Protein AF-A0A8J4F860-F1 (afdb_monomer_lite)

Foldseek 3Di:
DAFDALVDDQPEDDDPPDDSGFHPVCQVCQVVLVVVLVVCVVVVPADEDEYPVNQQVADWDQFLVCCCCQQQVDDPPPDVVSSVVRCVVGVDPVCGRVDGPSVLVVVLCVVCVVPPCPFWDKDKWWWWAAPVGRSRTYTYDPVPPDDDPSSVVSNPRTDTSGIHIYTPGGHNVSSSVVNNVVNVVVVVVVVVPD

Structure (mmCIF, N/CA/C/O backbone):
data_A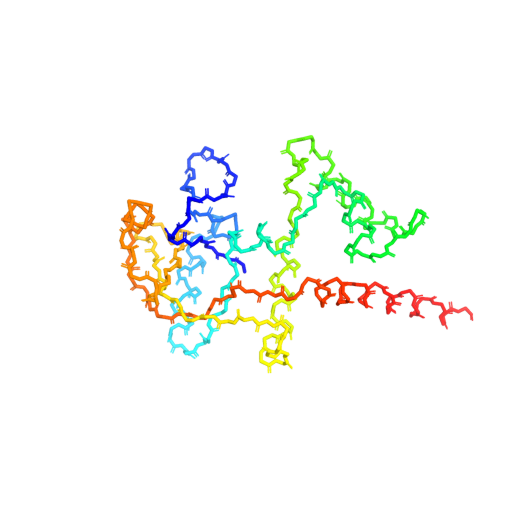F-A0A8J4F860-F1
#
_entry.id   AF-A0A8J4F860-F1
#
loop_
_atom_site.group_PDB
_atom_site.id
_atom_site.type_symbol
_atom_site.label_atom_id
_atom_site.label_alt_id
_atom_site.label_comp_id
_atom_site.label_asym_id
_atom_site.label_entity_id
_atom_site.label_seq_id
_atom_site.pdbx_PDB_ins_code
_atom_site.Cartn_x
_atom_site.Cartn_y
_atom_site.Cartn_z
_atom_site.occupancy
_atom_site.B_iso_or_equiv
_atom_site.auth_seq_id
_atom_site.auth_comp_id
_atom_site.auth_asym_id
_atom_site.auth_atom_id
_atom_site.pdbx_PDB_model_num
ATOM 1 N N . MET A 1 1 ? -3.471 -2.429 -0.949 1.00 86.81 1 MET A N 1
ATOM 2 C CA . MET A 1 1 ? -2.688 -1.258 -0.503 1.00 86.81 1 MET A CA 1
ATOM 3 C C . MET A 1 1 ? -3.644 -0.250 0.101 1.00 86.81 1 MET A C 1
ATOM 5 O O . MET A 1 1 ? -4.557 0.177 -0.600 1.00 86.81 1 MET A O 1
ATOM 9 N N . ALA A 1 2 ? -3.495 0.041 1.391 1.00 88.50 2 ALA A N 1
ATOM 10 C CA . ALA A 1 2 ? -4.309 1.027 2.094 1.00 88.50 2 ALA A CA 1
ATOM 11 C C . ALA A 1 2 ? -3.703 1.353 3.466 1.00 88.50 2 ALA A C 1
ATOM 13 O O . ALA A 1 2 ? -2.998 0.535 4.057 1.00 88.50 2 ALA A O 1
ATOM 14 N N . GLY A 1 3 ? -4.060 2.526 3.979 1.00 91.62 3 GLY A N 1
ATOM 15 C CA . GLY A 1 3 ? -3.775 2.957 5.340 1.00 91.62 3 GLY A CA 1
ATOM 16 C C . GLY A 1 3 ? -2.352 3.447 5.601 1.00 91.62 3 GLY A C 1
ATOM 17 O O . GLY A 1 3 ? -1.475 3.443 4.727 1.00 91.62 3 GLY A O 1
ATOM 18 N N . VAL A 1 4 ? -2.153 3.891 6.838 1.00 93.94 4 VAL A N 1
ATOM 19 C CA . VAL A 1 4 ? -0.897 4.427 7.377 1.00 93.94 4 VAL A CA 1
ATOM 20 C C . VAL A 1 4 ? -0.529 3.720 8.679 1.00 93.94 4 VAL A C 1
ATOM 22 O O . VAL A 1 4 ? -1.393 3.145 9.337 1.00 93.94 4 VAL A O 1
ATOM 25 N N . GLN A 1 5 ? 0.745 3.761 9.057 1.00 93.81 5 GLN A N 1
ATOM 26 C CA . GLN A 1 5 ? 1.191 3.282 10.368 1.00 93.81 5 GLN A CA 1
ATOM 27 C C . GLN A 1 5 ? 0.930 4.342 11.440 1.00 93.81 5 GLN A C 1
ATOM 29 O O . GLN A 1 5 ? 1.211 5.520 11.220 1.00 93.81 5 GLN A O 1
ATOM 34 N N . ALA A 1 6 ? 0.415 3.932 12.598 1.00 94.00 6 ALA A N 1
ATOM 35 C CA . ALA A 1 6 ? 0.113 4.834 13.705 1.00 94.00 6 ALA A CA 1
ATOM 36 C C . ALA A 1 6 ? 1.380 5.506 14.254 1.00 94.00 6 ALA A C 1
ATOM 38 O O . ALA A 1 6 ? 1.333 6.647 14.701 1.00 94.00 6 ALA A O 1
ATOM 39 N N . GLU A 1 7 ? 2.516 4.820 14.183 1.00 91.56 7 GLU A N 1
ATOM 40 C CA . GLU A 1 7 ? 3.798 5.222 14.762 1.00 91.56 7 GLU A CA 1
ATOM 41 C C . GLU A 1 7 ? 4.544 6.259 13.909 1.00 91.56 7 GLU A C 1
ATOM 43 O O . GLU A 1 7 ? 5.546 6.823 14.348 1.00 91.56 7 GLU A O 1
ATOM 48 N N . VAL A 1 8 ? 4.072 6.527 12.688 1.00 88.88 8 VAL A N 1
ATOM 49 C CA . VAL A 1 8 ? 4.739 7.414 11.730 1.00 88.88 8 VAL A CA 1
ATOM 50 C C . VAL A 1 8 ? 3.791 8.536 11.324 1.00 88.88 8 VAL A C 1
ATOM 52 O O . VAL A 1 8 ? 2.594 8.329 11.126 1.00 88.88 8 VAL A O 1
ATOM 55 N N . ALA A 1 9 ? 4.324 9.747 11.153 1.00 87.50 9 ALA A N 1
ATOM 56 C CA . ALA A 1 9 ? 3.553 10.829 10.552 1.00 87.50 9 ALA A CA 1
ATOM 57 C C . ALA A 1 9 ? 3.018 10.384 9.171 1.00 87.50 9 ALA A C 1
ATOM 59 O O . ALA A 1 9 ? 3.766 9.763 8.405 1.00 87.50 9 ALA A O 1
ATOM 60 N N . PRO A 1 10 ? 1.755 10.678 8.819 1.00 85.12 10 PRO A N 1
ATOM 61 C CA . PRO A 1 10 ? 1.217 10.264 7.532 1.00 85.12 10 PRO A CA 1
ATOM 62 C C . PRO A 1 10 ? 2.035 10.841 6.367 1.00 85.12 10 PRO A C 1
ATOM 64 O O . PRO A 1 10 ? 2.238 12.049 6.272 1.00 85.12 10 PRO A O 1
ATOM 67 N N . GLN A 1 11 ? 2.503 9.972 5.470 1.00 81.31 11 GLN A N 1
ATOM 68 C CA . GLN A 1 11 ? 3.339 10.333 4.311 1.00 81.31 11 GLN A CA 1
ATOM 69 C C . GLN A 1 11 ? 2.531 10.380 3.009 1.00 81.31 11 GLN A C 1
ATOM 71 O O . GLN A 1 11 ? 3.008 10.034 1.929 1.00 81.31 11 GLN A O 1
ATOM 76 N N . THR A 1 12 ? 1.258 10.736 3.110 1.00 79.75 12 THR A N 1
ATOM 77 C CA . THR A 1 12 ? 0.364 10.802 1.960 1.00 79.75 12 THR A CA 1
ATOM 78 C C . THR A 1 12 ? 0.452 12.198 1.311 1.00 79.75 12 THR A C 1
ATOM 80 O O . THR A 1 12 ? 0.800 13.178 1.967 1.00 79.75 12 THR A O 1
ATOM 83 N N . LEU A 1 13 ? 0.172 12.322 0.006 1.00 75.38 13 LEU A N 1
ATOM 84 C CA . LEU A 1 13 ? 0.268 13.614 -0.702 1.00 75.38 13 LEU A CA 1
ATOM 85 C C . LEU A 1 13 ? -0.739 14.635 -0.147 1.00 75.38 13 LEU A C 1
ATOM 87 O O . LEU A 1 13 ? -1.923 14.316 -0.156 1.00 75.38 13 LEU A O 1
ATOM 91 N N . PRO A 1 14 ? -0.355 15.845 0.278 1.00 78.50 14 PRO A N 1
ATOM 92 C CA . PRO A 1 14 ? -1.315 16.807 0.814 1.00 78.50 14 PRO A CA 1
ATOM 93 C C . PRO A 1 14 ? -2.332 17.203 -0.266 1.00 78.50 14 PRO A C 1
ATOM 95 O O . PRO A 1 14 ? -1.956 17.760 -1.295 1.00 78.50 14 PRO A O 1
ATOM 98 N N . LEU A 1 15 ? -3.614 16.903 -0.037 1.00 79.81 15 LEU A N 1
ATOM 99 C CA . LEU A 1 15 ? -4.721 17.304 -0.909 1.00 79.81 15 LEU A CA 1
ATOM 100 C C . LEU A 1 15 ? -5.724 18.147 -0.104 1.00 79.81 15 LEU A C 1
ATOM 102 O O . LEU A 1 15 ? -6.037 17.773 1.030 1.00 79.81 15 LEU A O 1
ATOM 106 N N . PRO A 1 16 ? -6.240 19.263 -0.652 1.00 81.75 16 PRO A N 1
ATOM 107 C CA . PRO A 1 16 ? -7.252 20.068 0.027 1.00 81.75 16 PRO A CA 1
ATOM 108 C C . PRO A 1 16 ? -8.484 19.240 0.413 1.00 81.75 16 PRO A C 1
ATOM 110 O O . PRO A 1 16 ? -8.997 18.473 -0.398 1.00 81.75 16 PRO A O 1
ATOM 113 N N . GLY A 1 17 ? -8.957 19.397 1.653 1.00 82.00 17 GLY A N 1
ATOM 114 C CA . GLY A 1 17 ? -10.160 18.721 2.155 1.00 82.00 17 GLY A CA 1
ATOM 115 C C . GLY A 1 17 ? -9.999 17.230 2.474 1.00 82.00 17 GLY A C 1
ATOM 116 O O . GLY A 1 17 ? -10.973 16.593 2.859 1.00 82.00 17 GLY A O 1
ATOM 117 N N . ARG A 1 18 ? -8.791 16.670 2.344 1.00 86.94 18 ARG A N 1
ATOM 118 C CA . ARG A 1 18 ? -8.508 15.263 2.641 1.00 86.94 18 ARG A CA 1
ATOM 119 C C . ARG A 1 18 ? -7.840 15.100 4.005 1.00 86.94 18 ARG A C 1
ATOM 121 O O . ARG A 1 18 ? -6.881 15.804 4.319 1.00 86.94 18 ARG A O 1
ATOM 128 N N . ASP A 1 19 ? -8.277 14.091 4.759 1.00 91.00 19 ASP A N 1
ATOM 129 C CA . ASP A 1 19 ? -7.544 13.625 5.934 1.00 91.00 19 ASP A CA 1
ATOM 130 C C . ASP A 1 19 ? -6.166 13.068 5.510 1.00 91.00 19 ASP A C 1
ATOM 132 O O . ASP A 1 19 ? -6.079 12.231 4.601 1.00 91.00 19 ASP A O 1
ATOM 136 N N . PRO A 1 20 ? -5.060 13.503 6.138 1.00 90.38 20 PRO A N 1
ATOM 137 C CA . PRO A 1 20 ? -3.718 13.054 5.775 1.00 90.38 20 PRO A CA 1
ATOM 138 C C . PRO A 1 20 ? -3.489 11.551 6.007 1.00 90.38 20 PRO A C 1
ATOM 140 O O . PRO A 1 20 ? -2.534 10.991 5.474 1.00 90.38 20 PRO A O 1
ATOM 143 N N . ARG A 1 21 ? -4.341 10.862 6.766 1.00 92.94 21 ARG A N 1
ATOM 144 C CA . ARG A 1 21 ? -4.271 9.408 6.975 1.00 92.94 21 ARG A CA 1
ATOM 145 C C . ARG A 1 21 ? -4.965 8.623 5.859 1.00 92.94 21 ARG A C 1
ATOM 147 O O . ARG A 1 21 ? -4.686 7.437 5.687 1.00 92.94 21 ARG A O 1
ATOM 154 N N . SER A 1 22 ? -5.827 9.265 5.073 1.00 90.75 22 SER A N 1
ATOM 155 C CA . SER A 1 22 ? -6.533 8.615 3.970 1.00 90.75 22 SER A CA 1
ATOM 156 C C . SER A 1 22 ? -5.629 8.474 2.747 1.00 90.75 22 SER A C 1
ATOM 158 O O . SER A 1 22 ? -5.022 9.434 2.266 1.00 90.75 22 SER A O 1
ATOM 160 N N . THR A 1 23 ? -5.549 7.254 2.218 1.00 86.38 23 THR A N 1
ATOM 161 C CA . THR A 1 23 ? -4.859 6.970 0.948 1.00 86.38 23 THR A CA 1
ATOM 162 C C . THR A 1 23 ? -5.777 7.253 -0.240 1.00 86.38 23 THR A C 1
ATOM 164 O O . THR A 1 23 ? -7.000 7.174 -0.106 1.00 86.38 23 THR A O 1
ATOM 167 N N . SER A 1 24 ? -5.208 7.525 -1.419 1.00 84.38 24 SER A N 1
ATOM 168 C CA . SER A 1 24 ? -5.994 7.770 -2.639 1.00 84.38 24 SER A CA 1
ATOM 169 C C . SER A 1 24 ? -6.946 6.616 -2.980 1.00 84.38 24 SER A C 1
ATOM 171 O O . SER A 1 24 ? -8.057 6.863 -3.426 1.00 84.38 24 SER A O 1
ATOM 173 N N . ASN A 1 25 ? -6.567 5.366 -2.694 1.00 81.44 25 ASN A N 1
ATOM 174 C CA . ASN A 1 25 ? -7.424 4.200 -2.941 1.00 81.44 25 ASN A CA 1
ATOM 175 C C . ASN A 1 25 ? -8.680 4.180 -2.059 1.00 81.44 25 ASN A C 1
ATOM 177 O O . ASN A 1 25 ? -9.713 3.655 -2.463 1.00 81.44 25 ASN A O 1
ATOM 181 N N . ALA A 1 26 ? -8.589 4.731 -0.848 1.00 84.25 26 ALA A N 1
ATOM 182 C CA . ALA A 1 26 ? -9.666 4.684 0.131 1.00 84.25 26 ALA A CA 1
ATOM 183 C C . ALA A 1 26 ? -10.578 5.919 0.051 1.00 84.25 26 ALA A C 1
ATOM 185 O O . ALA A 1 26 ? -11.787 5.802 0.241 1.00 84.25 26 ALA A O 1
ATOM 186 N N . ILE A 1 27 ? -10.016 7.097 -0.247 1.00 85.88 27 ILE A N 1
ATOM 187 C CA . ILE A 1 27 ? -10.756 8.366 -0.174 1.00 85.88 27 ILE A CA 1
ATOM 188 C C . ILE A 1 27 ? -11.835 8.521 -1.244 1.00 85.88 27 ILE A C 1
ATOM 190 O O . ILE A 1 27 ? -12.858 9.146 -0.987 1.00 85.88 27 ILE A O 1
ATOM 194 N N . TYR A 1 28 ? -11.644 7.951 -2.434 1.00 83.88 28 TYR A N 1
ATOM 195 C CA . TYR A 1 28 ? -12.640 8.082 -3.500 1.00 83.88 28 TYR A CA 1
ATOM 196 C C . TYR A 1 28 ? -13.873 7.198 -3.275 1.00 83.88 28 TYR A C 1
ATOM 198 O O . TYR A 1 28 ? -14.927 7.464 -3.849 1.00 83.88 28 TYR A O 1
ATOM 206 N N . HIS A 1 29 ? -13.768 6.173 -2.420 1.00 88.25 29 HIS A N 1
ATOM 207 C CA . HIS A 1 29 ? -14.835 5.197 -2.186 1.00 88.25 29 HIS A CA 1
ATOM 208 C C . HIS A 1 29 ? -14.954 4.779 -0.704 1.00 88.25 29 HIS A C 1
ATOM 210 O O . HIS A 1 29 ? -14.873 3.583 -0.402 1.00 88.25 29 HIS A O 1
ATOM 216 N N . PRO A 1 30 ? -15.192 5.714 0.238 1.00 90.69 30 PRO A N 1
ATOM 217 C CA . PRO A 1 30 ? -15.270 5.406 1.670 1.00 90.69 30 PRO A CA 1
ATOM 218 C C . PRO A 1 30 ? -16.367 4.379 1.998 1.00 90.69 30 PRO A C 1
ATOM 220 O O . PRO A 1 30 ? -16.154 3.466 2.797 1.00 90.69 30 PRO A O 1
ATOM 223 N N . ASP A 1 31 ? -17.519 4.445 1.326 1.00 92.31 31 ASP A N 1
ATOM 224 C CA . ASP A 1 31 ? -18.578 3.441 1.495 1.00 92.31 31 ASP A CA 1
ATOM 225 C C . ASP A 1 31 ? -18.155 2.055 0.994 1.00 92.31 31 ASP A C 1
ATOM 227 O O . ASP A 1 31 ? -18.493 1.040 1.608 1.00 92.31 31 ASP A O 1
ATOM 231 N N . GLY A 1 32 ? -17.352 2.006 -0.072 1.00 93.25 32 GLY A N 1
ATOM 232 C CA . GLY A 1 32 ? -16.748 0.773 -0.571 1.00 93.25 32 GLY A CA 1
ATOM 233 C C . GLY A 1 32 ? -15.820 0.138 0.464 1.00 93.25 32 GLY A C 1
ATOM 234 O O . GLY A 1 32 ? -15.913 -1.064 0.709 1.00 93.25 32 GLY A O 1
ATOM 235 N N . VAL A 1 33 ? -14.997 0.946 1.144 1.00 94.62 33 VAL A N 1
ATOM 236 C CA . VAL A 1 33 ? -14.133 0.479 2.242 1.00 94.62 33 VAL A CA 1
ATOM 237 C C . VAL A 1 33 ? -14.968 -0.096 3.384 1.00 94.62 33 VAL A C 1
ATOM 239 O O . VAL A 1 33 ? -14.703 -1.207 3.846 1.00 94.62 33 VAL A O 1
ATOM 242 N N . ARG A 1 34 ? -16.025 0.610 3.806 1.00 94.38 34 ARG A N 1
ATOM 243 C CA . ARG A 1 34 ? -16.926 0.138 4.869 1.00 94.38 34 ARG A CA 1
ATOM 244 C C . ARG A 1 34 ? -17.565 -1.205 4.512 1.00 94.38 34 ARG A C 1
ATOM 246 O O . ARG A 1 34 ? -17.599 -2.117 5.342 1.00 94.38 34 ARG A O 1
ATOM 253 N N . VAL A 1 35 ? -18.067 -1.344 3.283 1.00 95.69 35 VAL A N 1
ATOM 254 C CA . VAL A 1 35 ? -18.657 -2.599 2.797 1.00 95.69 35 VAL A CA 1
ATOM 255 C C . VAL A 1 35 ? -17.613 -3.714 2.770 1.00 95.69 35 VAL A C 1
ATOM 257 O O . VAL A 1 35 ? -17.902 -4.800 3.271 1.00 95.69 35 VAL A O 1
ATOM 260 N N . LEU A 1 36 ? -16.410 -3.445 2.259 1.00 95.44 36 LEU A N 1
ATOM 261 C CA . LEU A 1 36 ? -15.312 -4.410 2.197 1.00 95.44 36 LEU A CA 1
ATOM 262 C C . LEU A 1 36 ? -14.937 -4.929 3.587 1.00 95.44 36 LEU A C 1
ATOM 264 O O . LEU A 1 36 ? -14.925 -6.140 3.793 1.00 95.44 36 LEU A O 1
ATOM 268 N N . LEU A 1 37 ? -14.707 -4.038 4.555 1.00 96.19 37 LEU A N 1
ATOM 269 C CA . LEU A 1 37 ? -14.358 -4.419 5.926 1.00 96.19 37 LEU A CA 1
ATOM 270 C C . LEU A 1 37 ? -15.481 -5.232 6.584 1.00 96.19 37 LEU A C 1
ATOM 272 O O . LEU A 1 37 ? -15.237 -6.270 7.197 1.00 96.19 37 LEU A O 1
ATOM 276 N N . ARG A 1 38 ? -16.741 -4.823 6.404 1.00 95.62 38 ARG A N 1
ATOM 277 C CA . ARG A 1 38 ? -17.892 -5.570 6.931 1.00 95.62 38 ARG A CA 1
ATOM 278 C C . ARG A 1 38 ? -17.982 -6.978 6.339 1.00 95.62 38 ARG A C 1
ATOM 280 O O . ARG A 1 38 ? -18.245 -7.926 7.076 1.00 95.62 38 ARG A O 1
ATOM 287 N N . LEU A 1 39 ? -17.807 -7.119 5.024 1.00 97.50 39 LEU A N 1
ATOM 288 C CA . LEU A 1 39 ? -17.857 -8.419 4.351 1.00 97.50 39 LEU A CA 1
ATOM 289 C C . LEU A 1 39 ? -16.677 -9.300 4.764 1.00 97.50 39 LEU A C 1
ATOM 291 O O . LEU A 1 39 ? -16.889 -10.472 5.065 1.00 97.50 39 LEU A O 1
ATOM 295 N N . ALA A 1 40 ? -15.474 -8.731 4.857 1.00 96.69 40 ALA A N 1
ATOM 296 C CA . ALA A 1 40 ? -14.294 -9.453 5.310 1.00 96.69 40 ALA A CA 1
ATOM 297 C C . ALA A 1 40 ? -14.493 -10.018 6.720 1.00 96.69 40 ALA A C 1
ATOM 299 O O . ALA A 1 40 ? -14.276 -11.207 6.935 1.00 96.69 40 ALA A O 1
ATOM 300 N N . LYS A 1 41 ? -15.020 -9.212 7.653 1.00 95.94 41 LYS A N 1
ATOM 301 C CA . LYS A 1 41 ? -15.372 -9.673 9.004 1.00 95.94 41 LYS A CA 1
ATOM 302 C C . LYS A 1 41 ? -16.452 -10.753 8.992 1.00 95.94 41 LYS A C 1
ATOM 304 O O . LYS A 1 41 ? -16.311 -11.763 9.669 1.00 95.94 41 LYS A O 1
ATOM 309 N N . LYS A 1 42 ? -17.531 -10.544 8.228 1.00 97.50 42 LYS A N 1
ATOM 310 C CA . LYS A 1 42 ? -18.678 -11.466 8.169 1.00 97.50 42 LYS A CA 1
ATOM 311 C C . LYS A 1 42 ? -18.289 -12.856 7.661 1.00 97.50 42 LYS A C 1
ATOM 313 O O . LYS A 1 42 ? -18.847 -13.840 8.134 1.00 97.50 42 LYS A O 1
ATOM 318 N N . TYR A 1 43 ? -17.381 -12.925 6.692 1.00 97.69 43 TYR A N 1
ATOM 319 C CA . TYR A 1 43 ? -16.979 -14.174 6.041 1.00 97.69 43 TYR A CA 1
ATOM 320 C C . TYR A 1 43 ? -15.576 -14.644 6.441 1.00 97.69 43 TYR A C 1
ATOM 322 O O . TYR A 1 43 ? -15.031 -15.529 5.789 1.00 97.69 43 TYR A O 1
ATOM 330 N N . SER A 1 44 ? -14.991 -14.061 7.492 1.00 95.19 44 SER A N 1
ATOM 331 C CA . SER A 1 44 ? -13.641 -14.381 7.975 1.00 95.19 44 SER A CA 1
ATOM 332 C C . SER A 1 44 ? -12.572 -14.343 6.874 1.00 95.19 44 SER A C 1
ATOM 334 O O . SER A 1 44 ? -11.663 -15.171 6.850 1.00 95.19 44 SER A O 1
ATOM 336 N N . VAL A 1 45 ? -12.681 -13.387 5.947 1.00 94.50 45 VAL A N 1
ATOM 337 C CA . VAL A 1 45 ? -11.684 -13.197 4.888 1.00 94.50 45 VAL A CA 1
ATOM 338 C C . VAL A 1 45 ? -10.463 -12.506 5.499 1.00 94.50 45 VAL A C 1
ATOM 340 O O . VAL A 1 45 ? -10.607 -11.397 6.028 1.00 94.50 45 VAL A O 1
ATOM 343 N N . PRO A 1 46 ? -9.266 -13.116 5.435 1.00 91.06 46 PRO A N 1
ATOM 344 C CA . PRO A 1 46 ? -8.059 -12.489 5.945 1.00 91.06 46 PRO A CA 1
ATOM 345 C C . PRO A 1 46 ? -7.724 -11.245 5.119 1.00 91.06 46 PRO A C 1
ATOM 347 O O . PRO A 1 46 ? -7.767 -11.255 3.889 1.00 91.06 46 PRO A O 1
ATOM 350 N N . LEU A 1 47 ? -7.379 -10.161 5.812 1.00 94.12 47 LEU A N 1
ATOM 351 C CA . LEU A 1 47 ? -6.938 -8.917 5.193 1.00 94.12 47 LEU A CA 1
ATOM 352 C C . LEU A 1 47 ? -5.420 -8.803 5.316 1.00 94.12 47 LEU A C 1
ATOM 354 O O . LEU A 1 47 ? -4.890 -8.855 6.428 1.00 94.12 47 LEU A O 1
ATOM 358 N N . LEU A 1 48 ? -4.750 -8.608 4.179 1.00 94.69 48 LEU A N 1
ATOM 359 C CA . LEU A 1 48 ? -3.332 -8.271 4.104 1.00 94.69 48 LEU A CA 1
ATOM 360 C C . LEU A 1 48 ? -3.175 -6.794 3.739 1.00 94.69 48 LEU A C 1
ATOM 362 O O . LEU A 1 48 ? -3.496 -6.367 2.626 1.00 94.69 48 LEU A O 1
ATOM 366 N N . PHE A 1 49 ? -2.666 -6.010 4.679 1.00 95.06 49 PHE A N 1
ATOM 367 C CA . PHE A 1 49 ? -2.387 -4.598 4.481 1.00 95.06 49 PHE A CA 1
ATOM 368 C C . PHE A 1 49 ? -0.962 -4.377 3.985 1.00 95.06 49 PHE A C 1
ATOM 370 O O . PHE A 1 49 ? -0.002 -4.977 4.457 1.00 95.06 49 PHE A O 1
ATOM 377 N N . VAL A 1 50 ? -0.843 -3.446 3.044 1.00 94.38 50 VAL A N 1
ATOM 378 C CA . VAL A 1 50 ? 0.421 -2.845 2.619 1.00 94.38 50 VAL A CA 1
ATOM 379 C C . VAL A 1 50 ? 0.188 -1.347 2.713 1.00 94.38 50 VAL A C 1
ATOM 381 O O . VAL A 1 50 ? -0.607 -0.804 1.938 1.00 94.38 50 VAL A O 1
ATOM 384 N N . THR A 1 51 ? 0.771 -0.716 3.731 1.00 92.81 51 THR A N 1
ATOM 385 C CA . THR A 1 51 ? 0.541 0.703 4.037 1.00 92.81 51 THR A CA 1
ATOM 386 C C . THR A 1 51 ? 1.373 1.607 3.142 1.00 92.81 51 THR A C 1
ATOM 388 O O . THR A 1 51 ? 2.410 1.204 2.605 1.00 92.81 51 THR A O 1
ATOM 391 N N . ASN A 1 52 ? 0.956 2.868 3.022 1.00 89.56 52 ASN A N 1
ATOM 392 C CA . ASN A 1 52 ? 1.728 3.869 2.288 1.00 89.56 52 ASN A CA 1
ATOM 393 C C . ASN A 1 52 ? 3.129 4.066 2.879 1.00 89.56 52 ASN A C 1
ATOM 395 O O . ASN A 1 52 ? 4.085 4.230 2.122 1.00 89.56 52 ASN A O 1
ATOM 399 N N . ASN A 1 53 ? 3.259 4.049 4.210 1.00 89.75 53 ASN A N 1
ATOM 400 C CA . ASN A 1 53 ? 4.550 4.192 4.889 1.00 89.75 53 ASN A CA 1
ATOM 401 C C . ASN A 1 53 ? 5.506 3.064 4.485 1.00 89.75 53 ASN A C 1
ATOM 403 O O . ASN A 1 53 ? 6.641 3.332 4.103 1.00 89.75 53 ASN A O 1
ATOM 407 N N . ILE A 1 54 ? 5.016 1.822 4.477 1.00 89.56 54 ILE A N 1
ATOM 408 C CA . ILE A 1 54 ? 5.804 0.654 4.079 1.00 89.56 54 ILE A CA 1
ATOM 409 C C . ILE A 1 54 ? 6.175 0.716 2.596 1.00 89.56 54 ILE A C 1
ATOM 411 O O . ILE A 1 54 ? 7.334 0.510 2.261 1.00 89.56 54 ILE A O 1
ATOM 415 N N . CYS A 1 55 ? 5.255 1.088 1.702 1.00 89.88 55 CYS A N 1
ATOM 416 C CA . CYS A 1 55 ? 5.589 1.236 0.279 1.00 89.88 55 CYS A CA 1
ATOM 417 C C . CYS A 1 55 ? 6.726 2.246 0.054 1.00 89.88 55 CYS A C 1
ATOM 419 O O . CYS A 1 55 ? 7.649 1.972 -0.706 1.00 89.88 55 CYS A O 1
ATOM 421 N N . ASN A 1 56 ? 6.684 3.389 0.750 1.00 86.50 56 ASN A N 1
ATOM 422 C CA . ASN A 1 56 ? 7.728 4.416 0.667 1.00 86.50 56 ASN A CA 1
ATOM 423 C C . ASN A 1 56 ? 9.090 3.943 1.196 1.00 86.50 56 ASN A C 1
ATOM 425 O O . ASN A 1 56 ? 10.114 4.473 0.768 1.00 86.50 56 ASN A O 1
ATOM 429 N N . GLN A 1 57 ? 9.104 2.996 2.137 1.00 87.62 57 GLN A N 1
ATOM 430 C CA . GLN A 1 57 ? 10.329 2.413 2.686 1.00 87.62 57 GLN A CA 1
ATOM 431 C C . GLN A 1 57 ? 10.885 1.296 1.800 1.00 87.62 57 GLN A C 1
ATOM 433 O O . GLN A 1 57 ? 12.098 1.184 1.657 1.00 87.62 57 GLN A O 1
ATOM 438 N N . LEU A 1 58 ? 10.009 0.467 1.229 1.00 88.31 58 LEU A N 1
ATOM 439 C CA . LEU A 1 58 ? 10.397 -0.755 0.528 1.00 88.31 58 LEU A CA 1
ATOM 440 C C . LEU A 1 58 ? 10.948 -0.512 -0.871 1.00 88.31 58 LEU A C 1
ATOM 442 O O . LEU A 1 58 ? 11.874 -1.208 -1.282 1.00 88.31 58 LEU A O 1
ATOM 446 N N . LEU A 1 59 ? 10.350 0.409 -1.626 1.00 87.50 59 LEU A N 1
ATOM 447 C CA . LEU A 1 59 ? 10.701 0.576 -3.030 1.00 87.50 59 LEU A CA 1
ATOM 448 C C . LEU A 1 59 ? 10.443 2.008 -3.490 1.00 87.50 59 LEU A C 1
ATOM 450 O O . LEU A 1 59 ? 9.297 2.427 -3.657 1.00 87.50 59 LEU A O 1
ATOM 454 N N . LYS A 1 60 ? 11.523 2.762 -3.695 1.00 90.00 60 LYS A N 1
ATOM 455 C CA . LYS A 1 60 ? 11.464 4.184 -4.015 1.00 90.00 60 LYS A CA 1
ATOM 456 C C . LYS A 1 60 ? 12.570 4.568 -4.986 1.00 90.00 60 LYS A C 1
ATOM 458 O O . LYS A 1 60 ? 13.735 4.293 -4.731 1.00 90.00 60 LYS A O 1
ATOM 463 N N . PHE A 1 61 ? 12.181 5.272 -6.038 1.00 90.31 61 PHE A N 1
ATOM 464 C CA . PHE A 1 61 ? 13.037 5.684 -7.140 1.00 90.31 61 PHE A CA 1
ATOM 465 C C . PHE A 1 61 ? 13.134 7.214 -7.237 1.00 90.31 61 PHE A C 1
ATOM 467 O O . PHE A 1 61 ? 12.273 7.964 -6.749 1.00 90.31 61 PHE A O 1
ATOM 474 N N . GLN A 1 62 ? 14.201 7.678 -7.875 1.00 89.94 62 GLN A N 1
ATOM 475 C CA . GLN A 1 62 ? 14.492 9.074 -8.161 1.00 89.94 62 GLN A CA 1
ATOM 476 C C . GLN A 1 62 ? 13.629 9.607 -9.298 1.00 89.94 62 GLN A C 1
ATOM 478 O O . GLN A 1 62 ? 13.120 10.725 -9.190 1.00 89.94 62 GLN A O 1
ATOM 483 N N . ASP A 1 63 ? 13.443 8.817 -10.352 1.00 88.50 63 ASP A N 1
ATOM 484 C CA . ASP A 1 63 ? 12.736 9.217 -11.564 1.00 88.50 63 ASP A CA 1
ATOM 485 C C . ASP A 1 63 ? 12.235 8.010 -12.380 1.00 88.50 63 ASP A C 1
ATOM 487 O O . ASP A 1 63 ? 12.373 6.849 -11.986 1.00 88.50 63 ASP A O 1
ATOM 491 N N . ALA A 1 64 ? 11.616 8.308 -13.526 1.00 88.38 64 ALA A N 1
ATOM 492 C CA . ALA A 1 64 ? 11.120 7.319 -14.477 1.00 88.38 64 ALA A CA 1
ATOM 493 C C . ALA A 1 64 ? 12.227 6.411 -15.040 1.00 88.38 64 ALA A C 1
ATOM 495 O O . ALA A 1 64 ? 11.978 5.227 -15.269 1.00 88.38 64 ALA A O 1
ATOM 496 N N . GLY A 1 65 ? 13.439 6.938 -15.245 1.00 88.75 65 GLY A N 1
ATOM 497 C CA . GLY A 1 65 ? 14.563 6.179 -15.789 1.00 88.75 65 GLY A CA 1
ATOM 498 C C . GLY A 1 65 ? 14.977 5.055 -14.849 1.00 88.75 65 GLY A C 1
ATOM 499 O O . GLY A 1 65 ? 15.098 3.906 -15.274 1.00 88.75 65 GLY A O 1
ATOM 500 N N . GLU A 1 66 ? 15.075 5.361 -13.555 1.00 90.75 66 GLU A N 1
ATOM 501 C CA . GLU A 1 66 ? 15.408 4.369 -12.535 1.00 90.75 66 GLU A CA 1
ATOM 502 C C . GLU A 1 66 ? 14.341 3.265 -12.424 1.00 90.75 66 GLU A C 1
ATOM 504 O O . GLU A 1 66 ? 14.678 2.090 -12.282 1.00 90.75 66 GLU A O 1
ATOM 509 N N . VAL A 1 67 ? 13.055 3.606 -12.579 1.00 89.56 67 VAL A N 1
ATOM 510 C CA . VAL A 1 67 ? 11.972 2.608 -12.649 1.00 89.56 67 VAL A CA 1
ATOM 511 C C . VAL A 1 67 ? 12.171 1.674 -13.850 1.00 89.56 67 VAL A C 1
ATOM 513 O O . VAL A 1 67 ? 12.070 0.455 -13.719 1.00 89.56 67 VAL A O 1
ATOM 516 N N . LEU A 1 68 ? 12.465 2.208 -15.034 1.00 89.75 68 LEU A N 1
ATOM 517 C CA . LEU A 1 68 ? 12.624 1.387 -16.239 1.00 89.75 68 LEU A CA 1
ATOM 518 C C . LEU A 1 68 ? 13.832 0.448 -16.140 1.00 89.75 68 LEU A C 1
ATOM 520 O O . LEU A 1 68 ? 13.717 -0.739 -16.450 1.00 89.75 68 LEU A O 1
ATOM 524 N N . GLU A 1 69 ? 14.965 0.960 -15.667 1.00 90.00 69 GLU A N 1
ATOM 525 C CA . GLU A 1 69 ? 16.206 0.196 -15.575 1.00 90.00 69 GLU A CA 1
ATOM 526 C C . GLU A 1 69 ? 16.176 -0.807 -14.415 1.00 90.00 69 GLU A C 1
ATOM 528 O O . GLU A 1 69 ? 16.414 -2.005 -14.600 1.00 90.00 69 GLU A O 1
ATOM 533 N N . GLN A 1 70 ? 15.863 -0.347 -13.203 1.00 90.38 70 GLN A N 1
ATOM 534 C CA . GLN A 1 70 ? 16.019 -1.173 -12.011 1.00 90.38 70 GLN A CA 1
ATOM 535 C C . GLN A 1 70 ? 14.829 -2.099 -11.783 1.00 90.38 70 GLN A C 1
ATOM 537 O O . GLN A 1 70 ? 15.046 -3.283 -11.501 1.00 90.38 70 GLN A O 1
ATOM 542 N N . LEU A 1 71 ? 13.597 -1.594 -11.929 1.00 87.38 71 LEU A N 1
ATOM 543 C CA . LEU A 1 71 ? 12.384 -2.388 -11.722 1.00 87.38 71 LEU A CA 1
ATOM 544 C C . LEU A 1 71 ? 12.083 -3.277 -12.922 1.00 87.38 71 LEU A C 1
ATOM 546 O O . LEU A 1 71 ? 11.922 -4.483 -12.759 1.00 87.38 71 LEU A O 1
ATOM 550 N N . LEU A 1 72 ? 12.027 -2.708 -14.125 1.00 86.75 72 LEU A N 1
ATOM 551 C CA . LEU A 1 72 ? 11.597 -3.458 -15.309 1.00 86.75 72 LEU A CA 1
ATOM 552 C C . LEU A 1 72 ? 12.753 -4.155 -16.038 1.00 86.75 72 LEU A C 1
ATOM 554 O O . LEU A 1 72 ? 12.504 -5.055 -16.837 1.00 86.75 72 LEU A O 1
ATOM 558 N N . GLY A 1 73 ? 14.008 -3.787 -15.749 1.00 86.75 73 GLY A N 1
ATOM 559 C CA . GLY A 1 73 ? 15.178 -4.357 -16.423 1.00 86.75 73 GLY A CA 1
ATOM 560 C C . GLY A 1 73 ? 15.270 -3.980 -17.900 1.00 86.75 73 GLY A C 1
ATOM 561 O O . GLY A 1 73 ? 15.902 -4.709 -18.662 1.00 86.75 73 GLY A O 1
ATOM 562 N N . LEU A 1 74 ? 14.614 -2.889 -18.306 1.00 84.69 74 LEU A N 1
ATOM 563 C CA . LEU A 1 74 ? 14.542 -2.450 -19.694 1.00 84.69 74 LEU A CA 1
ATOM 564 C C . LEU A 1 74 ? 15.748 -1.584 -20.042 1.00 84.69 74 LEU A C 1
ATOM 566 O O . LEU A 1 74 ? 16.059 -0.619 -19.342 1.00 84.69 74 LEU A O 1
ATOM 570 N N . ARG A 1 75 ? 16.390 -1.897 -21.166 1.00 81.69 75 ARG A N 1
ATOM 571 C CA . ARG A 1 75 ? 17.462 -1.073 -21.732 1.00 81.69 75 ARG A CA 1
ATOM 572 C C . ARG A 1 75 ? 16.892 0.074 -22.558 1.00 81.69 75 ARG A C 1
ATOM 574 O O . ARG A 1 75 ? 15.699 0.133 -22.872 1.00 81.69 75 ARG A O 1
ATOM 581 N N . GLU A 1 76 ? 17.759 1.013 -22.918 1.00 71.50 76 GLU A N 1
ATOM 582 C CA . GLU A 1 76 ? 17.419 2.059 -23.880 1.00 71.50 76 GLU A CA 1
ATOM 583 C C . GLU A 1 76 ? 16.921 1.432 -25.196 1.00 71.50 76 GLU A C 1
ATOM 585 O O . GLU A 1 76 ? 17.514 0.485 -25.709 1.00 71.50 76 GLU A O 1
ATOM 590 N N . GLY A 1 77 ? 15.786 1.918 -25.706 1.00 71.94 77 GLY A N 1
ATOM 591 C CA . GLY A 1 77 ? 15.132 1.373 -26.903 1.00 71.94 77 GLY A CA 1
ATOM 592 C C . GLY A 1 77 ? 14.189 0.181 -26.675 1.00 71.94 77 GLY A C 1
ATOM 593 O O . GLY A 1 77 ? 13.480 -0.201 -27.603 1.00 71.94 77 GLY A O 1
ATOM 594 N N . GLU A 1 78 ? 14.108 -0.381 -25.464 1.00 77.44 78 GLU A N 1
ATOM 595 C CA . GLU A 1 78 ? 13.153 -1.449 -25.127 1.00 77.44 78 GLU A CA 1
ATOM 596 C C . GLU A 1 78 ? 11.883 -0.902 -24.449 1.00 77.44 78 GLU A C 1
ATOM 598 O O . GLU A 1 78 ? 11.915 0.115 -23.747 1.00 77.44 78 GLU A O 1
ATOM 603 N N . GLY A 1 79 ? 10.759 -1.608 -24.638 1.00 78.44 79 GLY A N 1
ATOM 604 C CA . GLY A 1 79 ? 9.520 -1.392 -23.882 1.00 78.44 79 GLY A CA 1
ATOM 605 C C . GLY A 1 79 ? 8.879 -0.010 -24.058 1.00 78.44 79 GLY A C 1
ATOM 606 O O . GLY A 1 79 ? 8.488 0.595 -23.064 1.00 78.44 79 GLY A O 1
ATOM 607 N N . ASP A 1 80 ? 8.744 0.479 -25.297 1.00 82.88 80 ASP A N 1
ATOM 608 C CA . ASP A 1 80 ? 8.285 1.847 -25.619 1.00 82.88 80 ASP A CA 1
ATOM 609 C C . ASP A 1 80 ? 7.002 2.279 -24.878 1.00 82.88 80 ASP A C 1
ATOM 611 O O . ASP A 1 80 ? 6.930 3.375 -24.323 1.00 82.88 80 ASP A O 1
ATOM 615 N N . LEU A 1 81 ? 6.003 1.394 -24.771 1.00 85.38 81 LEU A N 1
ATOM 616 C CA . LEU A 1 81 ? 4.779 1.695 -24.022 1.00 85.38 81 LEU A CA 1
ATOM 617 C C . LEU A 1 81 ? 5.039 1.880 -22.518 1.00 85.38 81 LEU A C 1
ATOM 619 O O . LEU A 1 81 ? 4.543 2.836 -21.923 1.00 85.38 81 LEU A O 1
ATOM 623 N N . LEU A 1 82 ? 5.814 0.983 -21.902 1.00 85.62 82 LEU A N 1
ATOM 624 C CA . LEU A 1 82 ? 6.146 1.061 -20.475 1.00 85.62 82 LEU A CA 1
ATOM 625 C C . LEU A 1 82 ? 6.987 2.303 -20.181 1.00 85.62 82 LEU A C 1
ATOM 627 O O . LEU A 1 82 ? 6.743 2.976 -19.185 1.00 85.62 82 LEU A O 1
ATOM 631 N N . ARG A 1 83 ? 7.900 2.657 -21.090 1.00 88.38 83 ARG A N 1
ATOM 632 C CA . ARG A 1 83 ? 8.655 3.912 -21.050 1.00 88.38 83 ARG A CA 1
ATOM 633 C C . ARG A 1 83 ? 7.734 5.123 -21.041 1.00 88.38 83 ARG A C 1
ATOM 635 O O . ARG A 1 83 ? 7.788 5.907 -20.103 1.00 88.38 83 ARG A O 1
ATOM 642 N N . ARG A 1 84 ? 6.813 5.219 -22.003 1.00 88.81 84 ARG A N 1
ATOM 643 C CA . ARG A 1 84 ? 5.835 6.318 -22.075 1.00 88.81 84 ARG A CA 1
ATOM 644 C C . ARG A 1 84 ? 4.972 6.435 -20.819 1.00 88.81 84 ARG A C 1
ATOM 646 O O . ARG A 1 84 ? 4.722 7.549 -20.360 1.00 88.81 84 ARG A O 1
ATOM 653 N N . ILE A 1 85 ? 4.517 5.311 -20.262 1.00 88.38 85 ILE A N 1
ATOM 654 C CA . ILE A 1 85 ? 3.741 5.295 -19.013 1.00 88.38 85 ILE A CA 1
ATOM 655 C C . ILE A 1 85 ? 4.601 5.799 -17.851 1.00 88.38 85 ILE A C 1
ATOM 657 O O . ILE A 1 85 ? 4.169 6.700 -17.133 1.00 88.38 85 ILE A O 1
ATOM 661 N N . SER A 1 86 ? 5.816 5.265 -17.690 1.00 87.81 86 SER A N 1
ATOM 662 C CA . SER A 1 86 ? 6.730 5.679 -16.624 1.00 87.81 86 SER A CA 1
ATOM 663 C C . SER A 1 86 ? 7.106 7.154 -16.735 1.00 87.81 86 SER A C 1
ATOM 665 O O . SER A 1 86 ? 7.038 7.857 -15.734 1.00 87.81 86 SER A O 1
ATOM 667 N N . ASP A 1 87 ? 7.424 7.659 -17.926 1.00 88.69 87 ASP A N 1
ATOM 668 C CA . ASP A 1 87 ? 7.755 9.072 -18.136 1.00 88.69 87 ASP A CA 1
ATOM 669 C C . ASP A 1 87 ? 6.556 9.981 -17.838 1.00 88.69 87 ASP A C 1
ATOM 671 O O . ASP A 1 87 ? 6.701 11.024 -17.205 1.00 88.69 87 ASP A O 1
ATOM 675 N N . THR A 1 88 ? 5.345 9.570 -18.223 1.00 89.25 88 THR A N 1
ATOM 676 C CA . THR A 1 88 ? 4.125 10.342 -17.937 1.00 89.25 88 THR A CA 1
ATOM 677 C C . THR A 1 88 ? 3.823 10.380 -16.439 1.00 89.25 88 THR A C 1
ATO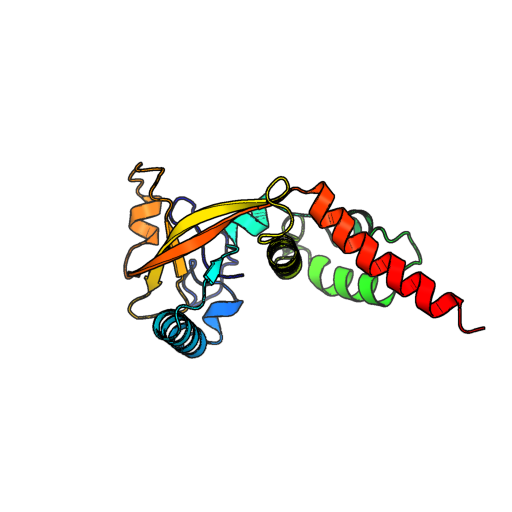M 679 O O . THR A 1 88 ? 3.444 11.421 -15.903 1.00 89.25 88 THR A O 1
ATOM 68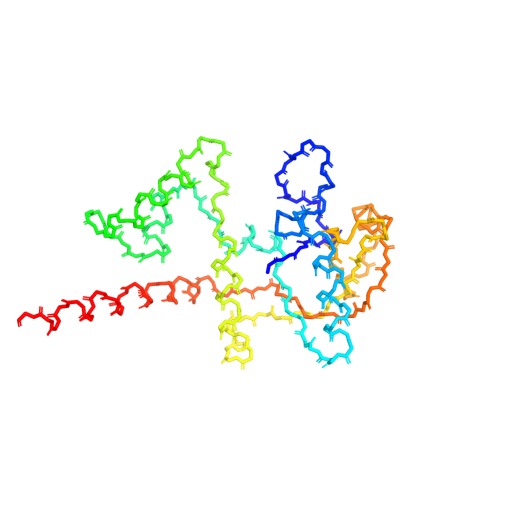2 N N . TRP A 1 89 ? 3.980 9.246 -15.758 1.00 85.56 89 TRP A N 1
ATOM 683 C CA . TRP A 1 89 ? 3.598 9.101 -14.357 1.00 85.56 89 TRP A CA 1
ATOM 684 C C . TRP A 1 89 ? 4.666 9.618 -13.389 1.00 85.56 89 TRP A C 1
ATOM 686 O O . TRP A 1 89 ? 4.339 10.269 -12.402 1.00 85.56 89 TRP A O 1
ATOM 696 N N . PHE A 1 90 ? 5.942 9.360 -13.674 1.00 85.94 90 PHE A N 1
ATOM 697 C CA . PHE A 1 90 ? 7.079 9.672 -12.803 1.00 85.94 90 PHE A CA 1
ATOM 698 C C . PHE A 1 90 ? 7.944 10.836 -13.308 1.00 85.94 90 PHE A C 1
ATOM 700 O O . PHE A 1 90 ? 8.785 11.334 -12.563 1.00 85.94 90 PHE A O 1
ATOM 707 N N . GLY A 1 91 ? 7.736 11.322 -14.536 1.00 80.81 91 GLY A N 1
ATOM 708 C CA . GLY A 1 91 ? 8.494 12.444 -15.106 1.00 80.81 91 GLY A CA 1
ATOM 709 C C . GLY A 1 91 ? 8.061 13.829 -14.615 1.00 80.81 91 GLY A C 1
ATOM 710 O O . GLY A 1 91 ? 8.673 14.832 -14.981 1.00 80.81 91 GLY A O 1
ATOM 711 N N . MET A 1 92 ? 7.024 13.928 -13.775 1.00 82.50 92 MET A N 1
ATOM 712 C CA . MET A 1 92 ? 6.594 15.214 -13.222 1.00 82.50 92 MET A CA 1
ATOM 713 C C . MET A 1 92 ? 7.612 15.748 -12.191 1.00 82.50 92 MET A C 1
ATOM 715 O O . MET A 1 92 ? 7.934 15.039 -11.235 1.00 82.50 92 MET A O 1
ATOM 719 N N . PRO A 1 93 ? 8.057 17.022 -12.273 1.00 82.19 93 PRO A N 1
ATOM 720 C CA . PRO A 1 93 ? 9.121 17.551 -11.408 1.00 82.19 93 PRO A CA 1
ATOM 721 C C . PRO A 1 93 ? 8.871 17.413 -9.899 1.00 82.19 93 PRO A C 1
ATOM 723 O O . PRO A 1 93 ? 9.801 17.203 -9.125 1.00 82.19 93 PRO A O 1
ATOM 726 N N . HIS A 1 94 ? 7.612 17.502 -9.464 1.00 81.31 94 HIS A N 1
ATOM 727 C CA . HIS A 1 94 ? 7.239 17.414 -8.049 1.00 81.31 94 HIS A CA 1
ATOM 728 C C . HIS A 1 94 ? 7.252 15.977 -7.486 1.00 81.31 94 HIS A C 1
ATOM 730 O O . HIS A 1 94 ? 7.141 15.805 -6.264 1.00 81.31 94 HIS A O 1
ATOM 736 N N . LEU A 1 95 ? 7.403 14.967 -8.354 1.00 78.19 95 LEU A N 1
ATOM 737 C CA . LEU A 1 95 ? 7.529 13.545 -8.012 1.00 78.19 95 LEU A CA 1
ATOM 738 C C . LEU A 1 95 ? 8.984 13.052 -7.998 1.00 78.19 95 LEU A C 1
ATOM 740 O O . LEU A 1 95 ? 9.232 11.918 -7.582 1.00 78.19 95 LEU A O 1
ATOM 744 N N . LYS A 1 96 ? 9.952 13.900 -8.373 1.00 82.06 96 LYS A N 1
ATOM 745 C CA . LYS A 1 96 ? 11.379 13.568 -8.295 1.00 82.06 96 LYS A CA 1
ATOM 746 C C . LYS A 1 96 ? 11.755 13.137 -6.873 1.00 82.06 96 LYS A C 1
ATOM 748 O O . LYS A 1 96 ? 11.428 13.822 -5.900 1.00 82.06 96 LYS A O 1
ATOM 753 N N . GLY A 1 97 ? 12.416 11.987 -6.747 1.00 82.19 97 GLY A N 1
ATOM 754 C CA . GLY A 1 97 ? 12.780 11.399 -5.456 1.00 82.19 97 GLY A CA 1
ATOM 755 C C . GLY A 1 97 ? 11.577 10.968 -4.614 1.00 82.19 97 GLY A C 1
ATOM 756 O O . GLY A 1 97 ? 11.694 10.881 -3.392 1.00 82.19 97 GLY A O 1
ATOM 757 N N . LYS A 1 98 ? 10.405 10.761 -5.230 1.00 83.44 98 LYS A N 1
ATOM 758 C CA . LYS A 1 98 ? 9.148 10.293 -4.613 1.00 83.44 98 LYS A CA 1
ATOM 759 C C . LYS A 1 98 ? 8.451 9.229 -5.471 1.00 83.44 98 LYS A C 1
ATOM 761 O O . LYS A 1 98 ? 7.268 8.961 -5.272 1.00 83.44 98 LYS A O 1
ATOM 766 N N . CYS A 1 99 ? 9.166 8.631 -6.423 1.00 87.88 99 CYS A N 1
ATOM 767 C CA . CYS A 1 99 ? 8.602 7.666 -7.356 1.00 87.88 99 CYS A CA 1
ATOM 768 C C . CYS A 1 99 ? 8.459 6.310 -6.660 1.00 87.88 99 CYS A C 1
ATOM 770 O O . CYS A 1 99 ? 9.432 5.584 -6.490 1.00 87.88 99 CYS A O 1
ATOM 772 N N . VAL A 1 100 ? 7.248 5.984 -6.214 1.00 88.81 100 VAL A N 1
ATOM 773 C CA . VAL A 1 100 ? 6.940 4.721 -5.530 1.00 88.81 100 VAL A CA 1
ATOM 774 C C . VAL A 1 100 ? 5.889 3.975 -6.353 1.00 88.81 100 VAL A C 1
ATOM 776 O O . VAL A 1 100 ? 4.788 4.501 -6.539 1.00 88.81 100 VAL A O 1
ATOM 779 N N . PRO A 1 101 ? 6.172 2.760 -6.854 1.00 89.44 101 PRO A N 1
ATOM 780 C CA . PRO A 1 101 ? 5.186 1.955 -7.567 1.00 89.44 101 PRO A CA 1
ATOM 781 C C . PRO A 1 101 ? 4.304 1.200 -6.556 1.00 89.44 101 PRO A C 1
ATOM 783 O O . PRO A 1 101 ? 4.432 -0.008 -6.373 1.00 89.44 101 PRO A O 1
ATOM 786 N N . PHE A 1 102 ? 3.421 1.924 -5.860 1.00 90.12 102 PHE A N 1
ATOM 787 C CA . PHE A 1 102 ? 2.632 1.400 -4.732 1.00 90.12 102 PHE A CA 1
ATOM 788 C C . PHE A 1 102 ? 1.906 0.081 -5.039 1.00 90.12 102 PHE A C 1
ATOM 790 O O . PHE A 1 102 ? 1.957 -0.860 -4.244 1.00 90.12 102 PHE A O 1
ATOM 797 N N . ASP A 1 103 ? 1.257 -0.002 -6.201 1.00 91.25 103 ASP A N 1
ATOM 798 C CA . ASP A 1 103 ? 0.493 -1.188 -6.591 1.00 91.25 103 ASP A CA 1
ATOM 799 C C . ASP A 1 103 ? 1.400 -2.379 -6.914 1.00 91.25 103 ASP A C 1
ATOM 801 O O . ASP A 1 103 ? 1.029 -3.514 -6.621 1.00 91.25 103 ASP A O 1
ATOM 805 N N . TRP A 1 104 ? 2.616 -2.138 -7.421 1.00 91.88 104 TRP A N 1
ATOM 806 C CA . TRP A 1 104 ? 3.606 -3.199 -7.613 1.00 91.88 104 TRP A CA 1
ATOM 807 C C . TRP A 1 104 ? 4.035 -3.805 -6.278 1.00 91.88 104 TRP A C 1
ATOM 809 O O . TRP A 1 104 ? 4.038 -5.024 -6.139 1.00 91.88 104 TRP A O 1
ATOM 819 N N . VAL A 1 105 ? 4.336 -2.971 -5.275 1.00 92.38 105 VAL A N 1
ATOM 820 C CA . VAL A 1 105 ? 4.715 -3.452 -3.935 1.00 92.38 105 VAL A CA 1
ATOM 821 C C . VAL A 1 105 ? 3.600 -4.318 -3.345 1.00 92.38 105 VAL A C 1
ATOM 823 O O . VAL A 1 105 ? 3.858 -5.398 -2.815 1.00 92.38 105 VAL A O 1
ATOM 826 N N . ALA A 1 106 ? 2.346 -3.883 -3.479 1.00 93.00 106 ALA A N 1
ATOM 827 C CA . ALA A 1 106 ? 1.205 -4.644 -2.985 1.00 93.00 106 ALA A CA 1
ATOM 828 C C . ALA A 1 106 ? 0.964 -5.948 -3.757 1.00 93.00 106 ALA A C 1
ATOM 830 O O . ALA A 1 106 ? 0.644 -6.969 -3.147 1.00 93.00 106 ALA A O 1
ATOM 831 N N . PHE A 1 107 ? 1.139 -5.929 -5.077 1.00 93.06 107 PHE A N 1
ATOM 832 C CA . PHE A 1 107 ? 1.008 -7.114 -5.915 1.00 93.06 107 PHE A CA 1
ATOM 833 C C . PHE A 1 107 ? 2.114 -8.138 -5.633 1.00 93.06 107 PHE A C 1
ATOM 835 O O . PHE A 1 107 ? 1.816 -9.311 -5.417 1.00 93.06 107 PHE A O 1
ATOM 842 N N . ALA A 1 108 ? 3.373 -7.701 -5.547 1.00 93.38 108 ALA A N 1
ATOM 843 C CA . ALA A 1 108 ? 4.500 -8.555 -5.189 1.00 93.38 108 ALA A CA 1
ATOM 844 C C . ALA A 1 108 ? 4.305 -9.177 -3.798 1.00 93.38 108 ALA A C 1
ATOM 846 O O . ALA A 1 108 ? 4.438 -10.389 -3.643 1.00 93.38 108 ALA A O 1
ATOM 847 N N . ALA A 1 109 ? 3.883 -8.385 -2.808 1.00 93.56 109 ALA A N 1
ATOM 848 C CA . ALA A 1 109 ? 3.559 -8.902 -1.482 1.00 93.56 109 ALA A CA 1
ATOM 849 C C . ALA A 1 109 ? 2.454 -9.972 -1.519 1.00 93.56 109 ALA A C 1
ATOM 851 O O . ALA A 1 109 ? 2.575 -11.004 -0.865 1.00 93.56 109 ALA A O 1
ATOM 852 N N . MET A 1 110 ? 1.399 -9.770 -2.316 1.00 92.75 110 MET A N 1
ATOM 853 C CA . MET A 1 110 ? 0.328 -10.759 -2.491 1.00 92.75 110 MET A CA 1
ATOM 854 C C . MET A 1 110 ? 0.832 -12.065 -3.129 1.00 92.75 110 MET A C 1
ATOM 856 O O . MET A 1 110 ? 0.408 -13.150 -2.725 1.00 92.75 110 MET A O 1
ATOM 860 N N . LEU A 1 111 ? 1.730 -11.986 -4.116 1.00 92.19 111 LEU A N 1
ATOM 861 C CA . LEU A 1 111 ? 2.336 -13.171 -4.732 1.00 92.19 111 LEU A CA 1
ATOM 862 C C . LEU A 1 111 ? 3.195 -13.949 -3.728 1.00 92.19 111 LEU A C 1
ATOM 864 O O . LEU A 1 111 ? 3.123 -15.178 -3.688 1.00 92.19 111 LEU A O 1
ATOM 868 N N . LEU A 1 112 ? 3.960 -13.243 -2.897 1.00 91.50 112 LEU A N 1
ATOM 869 C CA . LEU A 1 112 ? 4.867 -13.837 -1.914 1.00 91.50 112 LEU A CA 1
ATOM 870 C C . LEU A 1 112 ? 4.149 -14.343 -0.651 1.00 91.50 112 LEU A C 1
ATOM 872 O O . LEU A 1 112 ? 4.673 -15.226 0.030 1.00 91.50 112 LEU A O 1
ATOM 876 N N . TYR A 1 113 ? 2.952 -13.826 -0.351 1.00 90.94 113 TYR A N 1
ATOM 877 C CA . TYR A 1 113 ? 2.162 -14.200 0.825 1.00 90.94 113 TYR A CA 1
ATOM 878 C C . TYR A 1 113 ? 1.933 -15.710 0.908 1.00 90.94 113 TYR A C 1
ATOM 880 O O . TYR A 1 113 ? 1.484 -16.329 -0.056 1.00 90.94 113 TYR A O 1
ATOM 888 N N . ASP A 1 114 ? 2.318 -16.286 2.050 1.00 83.88 114 ASP A N 1
ATOM 889 C CA . ASP A 1 114 ? 2.368 -17.720 2.375 1.00 83.88 114 ASP A CA 1
ATOM 890 C C . ASP A 1 114 ? 3.245 -18.610 1.473 1.00 83.88 114 ASP A C 1
ATOM 892 O O . ASP A 1 114 ? 3.420 -19.793 1.761 1.00 83.88 114 ASP A O 1
ATOM 896 N N . ARG A 1 115 ? 3.850 -18.067 0.409 1.00 86.06 115 ARG A N 1
ATOM 897 C CA . ARG A 1 115 ? 4.663 -18.833 -0.554 1.00 86.06 115 ARG A CA 1
ATOM 898 C C . ARG A 1 115 ? 6.163 -18.704 -0.318 1.00 86.06 115 ARG A C 1
ATOM 900 O O . ARG A 1 115 ? 6.896 -19.652 -0.580 1.00 86.06 115 ARG A O 1
ATOM 907 N N . ALA A 1 116 ? 6.617 -17.552 0.167 1.00 81.50 116 ALA A N 1
ATOM 908 C CA . ALA A 1 116 ? 8.034 -17.259 0.368 1.00 81.50 116 ALA A CA 1
ATOM 909 C C . ALA A 1 116 ? 8.265 -16.557 1.723 1.00 81.50 116 ALA A C 1
ATOM 911 O O . ALA A 1 116 ? 8.580 -15.369 1.782 1.00 81.50 116 ALA A O 1
ATOM 912 N N . PRO A 1 117 ? 8.103 -17.273 2.850 1.00 78.06 117 PRO A N 1
ATOM 913 C CA . PRO A 1 117 ? 8.157 -16.675 4.188 1.00 78.06 117 PRO A CA 1
ATOM 914 C C . PRO A 1 117 ? 9.539 -16.114 4.566 1.00 78.06 117 PRO A C 1
ATOM 916 O O . PRO A 1 117 ? 9.649 -15.338 5.508 1.00 78.06 117 PRO A O 1
ATOM 919 N N . THR A 1 118 ? 10.600 -16.488 3.847 1.00 88.31 118 THR A N 1
ATOM 920 C CA . THR A 1 118 ? 11.949 -15.934 4.039 1.00 88.31 118 THR A CA 1
ATOM 921 C C . THR A 1 118 ? 12.159 -14.603 3.320 1.00 88.31 118 THR A C 1
ATOM 923 O O . THR A 1 118 ? 13.056 -13.858 3.701 1.00 88.31 118 THR A O 1
ATOM 926 N N . THR A 1 119 ? 11.349 -14.286 2.304 1.00 91.06 119 THR A N 1
ATOM 927 C CA . THR A 1 119 ? 11.482 -13.066 1.488 1.00 91.06 119 THR A CA 1
ATOM 928 C C . THR A 1 119 ? 10.483 -11.983 1.883 1.00 91.06 119 THR A C 1
ATOM 930 O O . THR A 1 119 ? 10.556 -10.863 1.385 1.00 91.06 119 THR A O 1
ATOM 933 N N . MET A 1 120 ? 9.554 -12.275 2.795 1.00 93.75 120 MET A N 1
ATOM 934 C CA . MET A 1 120 ? 8.571 -11.313 3.281 1.00 93.75 120 MET A CA 1
ATOM 935 C C . MET A 1 120 ? 8.275 -11.523 4.764 1.00 93.75 120 MET A C 1
ATOM 937 O O . MET A 1 120 ? 8.079 -12.647 5.216 1.00 93.75 120 MET A O 1
ATOM 941 N N . ARG A 1 121 ? 8.155 -10.422 5.515 1.00 92.44 121 ARG A N 1
ATOM 942 C CA . ARG A 1 121 ? 7.719 -10.444 6.917 1.00 92.44 121 ARG A CA 1
ATOM 943 C C . ARG A 1 121 ? 6.354 -9.793 7.076 1.00 92.44 121 ARG A C 1
ATOM 945 O O . ARG A 1 121 ? 6.193 -8.586 6.866 1.00 92.44 121 ARG A O 1
ATOM 952 N N . VAL A 1 122 ? 5.402 -10.585 7.552 1.00 93.00 122 VAL A N 1
ATOM 953 C CA . VAL A 1 122 ? 4.058 -10.143 7.927 1.00 93.00 122 VAL A CA 1
ATOM 954 C C . VAL A 1 122 ? 3.963 -10.066 9.444 1.00 93.00 122 VAL A C 1
ATOM 956 O O . VAL A 1 122 ? 4.416 -10.963 10.150 1.00 93.00 122 VAL A O 1
ATOM 959 N N . VAL A 1 123 ? 3.376 -8.985 9.938 1.00 92.56 123 VAL A N 1
ATOM 960 C CA . VAL A 1 123 ? 3.109 -8.749 11.357 1.00 92.56 123 VAL A CA 1
ATOM 961 C C . VAL A 1 123 ? 1.607 -8.630 11.587 1.00 92.56 123 VAL A C 1
ATOM 963 O O . VAL A 1 123 ? 0.856 -8.280 10.675 1.00 92.56 123 VAL A O 1
ATOM 966 N N . GLN A 1 124 ? 1.167 -8.931 12.805 1.00 93.88 124 GLN A N 1
ATOM 967 C CA . GLN A 1 124 ? -0.210 -8.692 13.228 1.00 93.88 124 GLN A CA 1
ATOM 968 C C . GLN A 1 124 ? -0.305 -7.287 13.820 1.00 93.88 124 GLN A C 1
ATOM 970 O O . GLN A 1 124 ? 0.474 -6.937 14.703 1.00 93.88 124 GLN A O 1
ATOM 975 N N . GLN A 1 125 ? -1.236 -6.482 13.317 1.00 95.25 125 GLN A N 1
ATOM 976 C CA . GLN A 1 125 ? -1.438 -5.100 13.749 1.00 95.25 125 GLN A CA 1
ATOM 977 C C . GLN A 1 125 ? -2.912 -4.841 14.036 1.00 95.25 125 GLN A C 1
ATOM 979 O O . GLN A 1 125 ? -3.794 -5.421 13.402 1.00 95.25 125 GLN A O 1
ATOM 984 N N . GLU A 1 126 ? -3.191 -3.944 14.974 1.00 96.44 126 GLU A N 1
ATOM 985 C CA . GLU A 1 126 ? -4.544 -3.430 15.163 1.00 96.44 126 GLU A CA 1
ATOM 986 C C . GLU A 1 126 ? -4.908 -2.520 13.991 1.00 96.44 126 GLU A C 1
ATOM 988 O O . GLU A 1 126 ? -4.192 -1.562 13.703 1.00 96.44 126 GLU A O 1
ATOM 993 N N . LEU A 1 127 ? -6.042 -2.787 13.346 1.00 97.69 127 LEU A N 1
ATOM 994 C CA . LEU A 1 127 ? -6.648 -1.875 12.389 1.00 97.69 127 LEU A CA 1
ATOM 995 C C . LEU A 1 127 ? -7.643 -0.963 13.102 1.00 97.69 127 LEU A C 1
ATOM 997 O O . LEU A 1 127 ? -8.653 -1.417 13.642 1.00 97.69 127 LEU A O 1
ATOM 1001 N N . TRP A 1 128 ? -7.381 0.330 13.013 1.00 97.56 128 TRP A N 1
ATOM 1002 C CA . TRP A 1 128 ? -8.239 1.405 13.475 1.00 97.56 128 TRP A CA 1
ATOM 1003 C C . TRP A 1 128 ? -8.833 2.140 12.271 1.00 97.56 128 TRP A C 1
ATOM 1005 O O . TRP A 1 128 ? -8.126 2.473 11.318 1.00 97.56 128 TRP A O 1
ATOM 1015 N N . VAL A 1 129 ? -10.143 2.369 12.294 1.00 97.56 129 VAL A N 1
ATOM 1016 C CA . VAL A 1 129 ? -10.914 2.925 11.171 1.00 97.56 129 VAL A CA 1
ATOM 1017 C C . VAL A 1 129 ? -11.570 4.229 11.607 1.00 97.56 129 VAL A C 1
ATOM 1019 O O . VAL A 1 129 ? -12.063 4.320 12.727 1.00 97.56 129 VAL A O 1
ATOM 1022 N N . GLY A 1 130 ? -11.585 5.256 10.758 1.00 96.75 130 GLY A N 1
ATOM 1023 C CA . GLY A 1 130 ? -12.251 6.521 11.077 1.00 96.75 130 GLY A CA 1
ATOM 1024 C C . GLY A 1 130 ? -13.750 6.337 11.334 1.00 96.75 130 GLY A C 1
ATOM 1025 O O . GLY A 1 130 ? -14.461 5.770 10.505 1.00 96.75 130 GLY A O 1
ATOM 1026 N N . ARG A 1 131 ? -14.251 6.865 12.462 1.00 95.25 131 ARG A N 1
ATOM 1027 C CA . ARG A 1 131 ? -15.674 6.740 12.850 1.00 95.25 131 ARG A CA 1
ATOM 1028 C C . ARG A 1 131 ? -16.606 7.408 11.841 1.00 95.25 131 ARG A C 1
ATOM 1030 O O . ARG A 1 131 ? -17.639 6.860 11.467 1.00 95.25 131 ARG A O 1
ATOM 1037 N N . ASN A 1 132 ? -16.209 8.599 11.397 1.00 92.50 132 ASN A N 1
ATOM 1038 C CA . ASN A 1 132 ? -16.986 9.427 10.475 1.00 92.50 132 ASN A CA 1
ATOM 1039 C C . ASN A 1 132 ? -16.495 9.314 9.024 1.00 92.50 132 ASN A C 1
ATOM 1041 O O . ASN A 1 132 ? -17.237 9.650 8.107 1.00 92.50 132 ASN A O 1
ATOM 1045 N N . ASP A 1 133 ? -15.272 8.820 8.816 1.00 92.75 133 ASP A N 1
ATOM 1046 C CA . ASP A 1 133 ? -14.653 8.657 7.501 1.00 92.75 133 ASP A CA 1
ATOM 1047 C C . ASP A 1 133 ? -13.936 7.296 7.410 1.00 92.75 133 ASP A C 1
ATOM 1049 O O . ASP A 1 133 ? -12.790 7.165 7.851 1.00 92.75 133 ASP A O 1
ATOM 1053 N N . PRO A 1 134 ? -14.582 6.275 6.816 1.00 93.19 134 PRO A N 1
ATOM 1054 C CA . PRO A 1 134 ? -13.986 4.954 6.631 1.00 93.19 134 PRO A CA 1
ATOM 1055 C C . PRO A 1 134 ? -12.763 4.932 5.706 1.00 93.19 134 PRO A C 1
ATOM 1057 O O . PRO A 1 134 ? -12.113 3.894 5.606 1.00 93.19 134 PRO A O 1
ATOM 1060 N N . SER A 1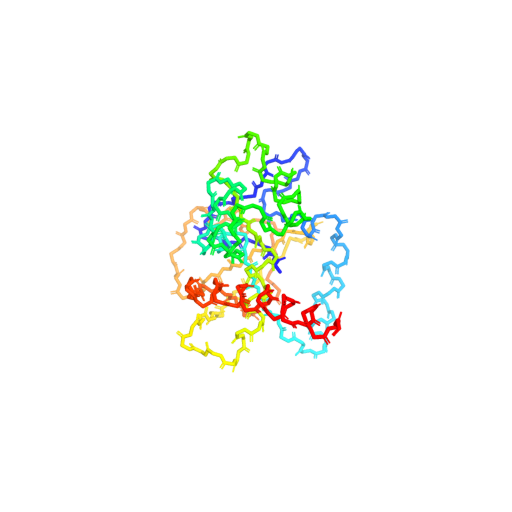 135 ? -12.446 6.032 5.012 1.00 93.25 135 SER A N 1
ATOM 1061 C CA . SER A 1 135 ? -11.216 6.118 4.223 1.00 93.25 135 SER A CA 1
ATOM 1062 C C . SER A 1 135 ? -9.957 6.256 5.088 1.00 93.25 135 SER A C 1
ATOM 1064 O O . SER A 1 135 ? -8.856 5.934 4.627 1.00 93.25 135 SER A O 1
ATOM 1066 N N . VAL A 1 136 ? -10.120 6.686 6.345 1.00 95.62 136 VAL A N 1
ATOM 1067 C CA . VAL A 1 136 ? -9.056 6.740 7.349 1.00 95.62 136 VAL A CA 1
ATOM 1068 C C . VAL A 1 136 ? -8.830 5.335 7.896 1.00 95.62 136 VAL A C 1
ATOM 1070 O O . VAL A 1 136 ? -9.654 4.801 8.638 1.00 95.62 136 VAL A O 1
ATOM 1073 N N . LEU A 1 137 ? -7.692 4.745 7.534 1.00 96.25 137 LEU A N 1
ATOM 1074 C CA . LEU A 1 137 ? -7.270 3.412 7.959 1.00 96.25 137 LEU A CA 1
ATOM 1075 C C . LEU A 1 137 ? -5.886 3.518 8.595 1.00 96.25 137 LEU A C 1
ATOM 1077 O O . LEU A 1 137 ? -4.926 3.931 7.942 1.00 96.25 137 LEU A O 1
ATOM 1081 N N . VAL A 1 138 ? -5.780 3.153 9.866 1.00 96.38 138 VAL A N 1
ATOM 1082 C CA . VAL A 1 138 ? -4.557 3.299 10.655 1.00 96.38 138 VAL A CA 1
ATOM 1083 C C . VAL A 1 138 ? -4.192 1.948 11.247 1.00 96.38 138 VAL A C 1
ATOM 1085 O O . VAL A 1 138 ? -5.006 1.325 11.922 1.00 96.38 138 VAL A O 1
ATOM 1088 N N . LEU A 1 139 ? -2.974 1.483 10.981 1.00 96.06 139 LEU A N 1
ATOM 1089 C CA . LEU A 1 139 ? -2.448 0.239 11.529 1.00 96.06 139 LEU A CA 1
ATOM 1090 C C . LEU A 1 139 ? -1.483 0.536 12.666 1.00 96.06 139 LEU A C 1
ATOM 1092 O O . LEU A 1 139 ? -0.527 1.285 12.478 1.00 96.06 139 LEU A O 1
ATOM 1096 N N . ARG A 1 140 ? -1.730 -0.063 13.828 1.00 93.94 140 ARG A N 1
ATOM 1097 C CA . ARG A 1 140 ? -0.901 0.093 15.023 1.00 93.94 140 ARG A CA 1
ATOM 1098 C C . ARG A 1 140 ? -0.193 -1.212 15.354 1.00 93.94 140 ARG A C 1
ATOM 1100 O O . ARG A 1 140 ? -0.824 -2.268 15.429 1.00 93.94 140 ARG A O 1
ATOM 1107 N N . ASP A 1 141 ? 1.110 -1.130 15.586 1.00 89.62 141 ASP A N 1
ATOM 1108 C CA . ASP A 1 141 ? 1.891 -2.240 16.117 1.00 89.62 141 ASP A CA 1
ATOM 1109 C C . ASP A 1 141 ? 1.675 -2.364 17.633 1.00 89.62 141 ASP A C 1
ATOM 1111 O O . ASP A 1 141 ? 2.006 -1.469 18.408 1.00 89.62 141 ASP A O 1
ATOM 1115 N N . THR A 1 142 ? 1.115 -3.488 18.076 1.00 81.31 142 THR A N 1
ATOM 1116 C CA . THR A 1 142 ? 0.880 -3.751 19.504 1.00 81.31 142 THR A CA 1
ATOM 1117 C C . THR A 1 142 ? 2.111 -4.285 20.227 1.00 81.31 142 THR A C 1
ATOM 1119 O O . THR A 1 142 ? 2.133 -4.295 21.458 1.00 81.31 142 THR A O 1
ATOM 1122 N N . SER A 1 143 ? 3.126 -4.747 19.490 1.00 78.69 143 SER A N 1
ATOM 1123 C CA . SER A 1 143 ? 4.387 -5.222 20.069 1.00 78.69 143 SER A CA 1
ATOM 1124 C C . SER A 1 143 ? 5.271 -4.068 20.542 1.00 78.69 143 SER A C 1
ATOM 1126 O O . SER A 1 143 ? 6.056 -4.230 21.476 1.00 78.69 143 SER A O 1
ATOM 1128 N N . ASN A 1 144 ? 5.093 -2.881 19.956 1.00 66.12 144 ASN A N 1
ATOM 1129 C CA . ASN A 1 144 ? 5.802 -1.672 20.334 1.00 66.12 144 ASN A CA 1
ATOM 1130 C C . ASN A 1 144 ? 4.881 -0.751 21.152 1.00 66.12 144 ASN A C 1
ATOM 1132 O O . ASN A 1 144 ? 4.168 0.097 20.622 1.00 66.12 144 ASN A O 1
ATOM 1136 N N . GLN A 1 145 ? 4.872 -0.936 22.475 1.00 59.00 145 GLN A N 1
ATOM 1137 C CA . GLN A 1 145 ? 3.970 -0.222 23.391 1.00 59.00 145 GLN A CA 1
ATOM 1138 C C . GLN A 1 145 ? 4.356 1.240 23.673 1.00 59.00 145 GLN A C 1
ATOM 1140 O O . GLN A 1 145 ? 3.773 1.859 24.564 1.00 59.00 145 GLN A O 1
ATOM 1145 N N . GLN A 1 146 ? 5.315 1.822 22.947 1.00 64.06 146 GLN A N 1
ATOM 1146 C CA . GLN A 1 146 ? 5.661 3.228 23.142 1.00 64.06 146 GLN A CA 1
ATOM 1147 C C . GLN A 1 146 ? 4.492 4.123 22.707 1.00 64.06 146 GLN A C 1
ATOM 1149 O O . GLN A 1 146 ? 4.276 4.379 21.524 1.00 64.06 146 GLN A O 1
ATOM 1154 N N . GLN A 1 147 ? 3.724 4.611 23.685 1.00 63.75 147 GLN A N 1
ATOM 1155 C CA . GLN A 1 147 ? 2.802 5.718 23.473 1.00 63.75 147 GLN A CA 1
ATOM 1156 C C . GLN A 1 147 ? 3.620 6.959 23.118 1.00 63.75 147 G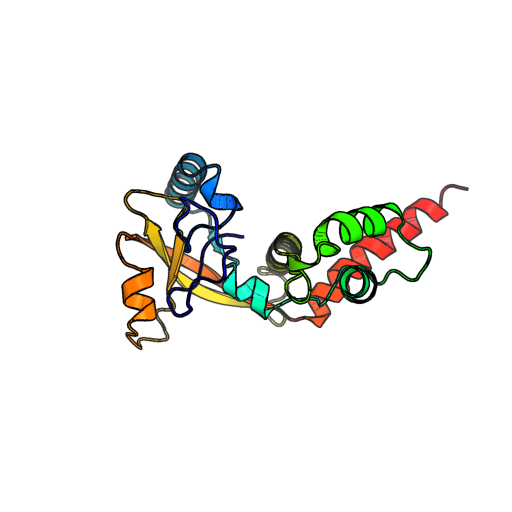LN A C 1
ATOM 1158 O O . GLN A 1 147 ? 4.402 7.463 23.919 1.00 63.75 147 GLN A O 1
ATOM 1163 N N . ASN A 1 148 ? 3.438 7.420 21.888 1.00 81.31 148 ASN A N 1
ATOM 1164 C CA . ASN A 1 148 ? 4.018 8.639 21.348 1.00 81.31 148 ASN A CA 1
ATOM 1165 C C . ASN A 1 148 ? 2.860 9.538 20.893 1.00 81.31 148 ASN A C 1
ATOM 1167 O O . ASN A 1 148 ? 1.839 9.031 20.420 1.00 81.31 148 ASN A O 1
ATOM 1171 N N . ASP A 1 149 ? 3.017 10.856 20.996 1.00 89.19 149 ASP A N 1
ATOM 1172 C CA . ASP A 1 149 ? 2.059 11.857 20.512 1.00 89.19 149 ASP A CA 1
ATOM 1173 C C . ASP A 1 149 ? 1.608 11.592 19.067 1.00 89.19 149 ASP A C 1
ATOM 1175 O O . ASP A 1 149 ? 0.447 11.812 18.720 1.00 89.19 149 ASP A O 1
ATOM 1179 N N . VAL A 1 150 ? 2.503 11.051 18.231 1.00 91.19 150 VAL A N 1
ATOM 1180 C CA . VAL A 1 150 ? 2.195 10.645 16.849 1.00 91.19 150 VAL A CA 1
ATOM 1181 C C . VAL A 1 150 ? 1.114 9.561 16.803 1.00 91.19 150 VAL A C 1
ATOM 1183 O O . VAL A 1 150 ? 0.156 9.692 16.041 1.00 91.19 150 VAL A O 1
ATOM 1186 N N . VAL A 1 151 ? 1.225 8.531 17.649 1.00 92.31 151 VAL A N 1
ATOM 1187 C CA . VAL A 1 151 ? 0.248 7.432 17.735 1.00 92.31 151 VAL A CA 1
ATOM 1188 C C . VAL A 1 151 ? -1.095 7.973 18.201 1.00 92.31 151 VAL A C 1
ATOM 1190 O O . VAL A 1 151 ? -2.107 7.735 17.547 1.00 92.31 151 VAL A O 1
ATOM 1193 N N . THR A 1 152 ? -1.108 8.751 19.285 1.00 92.00 152 THR A N 1
ATOM 1194 C CA . THR A 1 152 ? -2.337 9.351 19.827 1.00 92.00 152 THR A CA 1
ATOM 1195 C C . THR A 1 152 ? -3.061 10.179 18.770 1.00 92.00 152 THR A C 1
ATOM 1197 O O . THR A 1 152 ? -4.255 9.985 18.543 1.00 92.00 152 THR A O 1
ATOM 1200 N N . LYS A 1 153 ? -2.329 11.044 18.061 1.00 93.19 153 LYS A N 1
ATOM 1201 C CA . LYS A 1 153 ? -2.878 11.879 16.989 1.00 93.19 153 LYS A CA 1
ATOM 1202 C C . LYS A 1 153 ? -3.403 11.051 15.818 1.00 93.19 153 LYS A C 1
ATOM 1204 O O . LYS A 1 153 ? -4.466 11.342 15.279 1.00 93.19 153 LYS A O 1
ATOM 1209 N N . ASN A 1 154 ? -2.679 10.009 15.416 1.00 94.25 154 ASN A N 1
ATOM 1210 C CA . ASN A 1 154 ? -3.104 9.161 14.307 1.00 94.25 154 ASN A CA 1
ATOM 1211 C C . ASN A 1 154 ? -4.354 8.336 14.642 1.00 94.25 154 ASN A C 1
ATOM 1213 O O . ASN A 1 154 ? -5.168 8.108 13.750 1.00 94.25 154 ASN A O 1
ATOM 1217 N N . LEU A 1 155 ? -4.547 7.936 15.901 1.00 94.94 155 LEU A N 1
ATOM 1218 C CA . LEU A 1 155 ? -5.729 7.190 16.349 1.00 94.94 155 LEU A CA 1
ATOM 1219 C C . LEU A 1 155 ? -6.935 8.087 16.680 1.00 94.94 155 LEU A C 1
ATOM 1221 O O . LEU A 1 155 ? -8.048 7.585 16.853 1.00 94.94 155 LEU A O 1
ATOM 1225 N N . GLU A 1 156 ? -6.763 9.405 16.752 1.00 94.88 156 GLU A N 1
ATOM 1226 C CA . GLU A 1 156 ? -7.847 10.330 17.078 1.00 94.88 156 GLU A CA 1
ATOM 1227 C C . GLU A 1 156 ? -9.022 10.210 16.089 1.00 94.88 156 GLU A C 1
ATOM 1229 O O . GLU A 1 156 ? -8.847 10.187 14.868 1.00 94.88 156 GLU A O 1
ATOM 1234 N N . GLY A 1 157 ? -10.248 10.113 16.614 1.00 96.06 157 GLY A N 1
ATOM 1235 C CA . GLY A 1 157 ? -11.457 9.980 15.793 1.00 96.06 157 GLY A CA 1
ATOM 1236 C C . GLY A 1 157 ? -11.633 8.614 15.114 1.00 96.06 157 GLY A C 1
ATOM 1237 O O . GLY A 1 157 ? -12.515 8.471 14.265 1.00 96.06 157 GLY A O 1
ATOM 1238 N N . THR A 1 158 ? -10.833 7.610 15.485 1.00 97.62 158 THR A N 1
ATOM 1239 C CA . THR A 1 158 ? -10.950 6.236 14.974 1.00 97.62 158 THR A CA 1
ATOM 1240 C C . THR A 1 158 ? -11.631 5.288 15.972 1.00 97.62 158 THR A C 1
ATOM 1242 O O . THR A 1 158 ? -11.882 5.625 17.137 1.00 97.62 158 THR A O 1
ATOM 1245 N N . GLU A 1 159 ? -12.000 4.105 15.494 1.00 97.25 159 GLU A N 1
ATOM 1246 C CA . GLU A 1 159 ? -12.486 2.969 16.272 1.00 97.25 159 GLU A CA 1
ATOM 1247 C C . GLU A 1 159 ? -11.742 1.687 15.882 1.00 97.25 159 GLU A C 1
ATOM 1249 O O . GLU A 1 159 ? -11.349 1.506 14.728 1.00 97.25 159 GLU A O 1
ATOM 1254 N N . LEU A 1 160 ? -11.535 0.795 16.853 1.00 97.06 160 LEU A N 1
ATOM 1255 C CA . LEU A 1 160 ? -10.857 -0.476 16.622 1.00 97.06 160 LEU A CA 1
ATOM 1256 C C . LEU A 1 160 ? -11.762 -1.415 15.815 1.00 97.06 160 LEU A C 1
ATOM 1258 O O . LEU A 1 160 ? -12.830 -1.822 16.274 1.00 97.06 160 LEU A O 1
ATOM 1262 N N . TYR A 1 161 ? -11.300 -1.818 14.635 1.00 96.69 161 TYR A N 1
ATOM 1263 C CA . TYR A 1 161 ? -11.970 -2.826 13.817 1.00 96.69 161 TYR A CA 1
ATOM 1264 C C . TYR A 1 161 ? -11.626 -4.256 14.267 1.00 96.69 161 TYR A C 1
ATOM 1266 O O . TYR A 1 161 ? -12.514 -5.118 14.353 1.00 96.69 161 TYR A O 1
ATOM 1274 N N . GLY A 1 162 ? -10.339 -4.500 14.541 1.00 95.50 162 GLY A N 1
ATOM 1275 C CA . GLY A 1 162 ? -9.779 -5.801 14.917 1.00 95.50 162 GLY A CA 1
ATOM 1276 C C . GLY A 1 162 ? -8.286 -5.916 14.593 1.00 95.50 162 GLY A C 1
ATOM 1277 O O . GLY A 1 162 ? -7.657 -4.935 14.208 1.00 95.50 162 GLY A O 1
ATOM 1278 N N . VAL A 1 163 ? -7.730 -7.121 14.729 1.00 95.31 163 VAL A N 1
ATOM 1279 C CA . VAL A 1 163 ? -6.337 -7.433 14.363 1.00 95.31 163 VAL A CA 1
ATOM 1280 C C . VAL A 1 163 ? -6.285 -7.940 12.921 1.00 95.31 163 VAL A C 1
ATOM 1282 O O . VAL A 1 163 ? -7.107 -8.768 12.525 1.00 95.31 163 VAL A O 1
ATOM 1285 N N . VAL A 1 164 ? -5.343 -7.428 12.130 1.00 95.69 164 VAL A N 1
ATOM 1286 C CA . VAL A 1 164 ? -5.155 -7.760 10.711 1.00 95.69 164 VAL A CA 1
ATOM 1287 C C . VAL A 1 164 ? -3.691 -8.062 10.400 1.00 95.69 164 VAL A C 1
ATOM 1289 O O . VAL A 1 164 ? -2.785 -7.647 11.124 1.00 95.69 164 VAL A O 1
ATOM 1292 N N . SER A 1 165 ? -3.458 -8.744 9.278 1.00 94.44 165 SER A N 1
ATOM 1293 C CA . SER A 1 165 ? -2.106 -8.968 8.769 1.00 94.44 165 SER A CA 1
ATOM 1294 C C . SER A 1 165 ? -1.603 -7.728 8.034 1.00 94.44 165 SER A C 1
ATOM 1296 O O . SER A 1 165 ? -2.329 -7.125 7.245 1.00 94.44 165 SER A O 1
ATOM 1298 N N . SER A 1 166 ? -0.346 -7.362 8.260 1.00 94.81 166 SER A N 1
ATOM 1299 C CA . SER A 1 166 ? 0.297 -6.199 7.650 1.00 94.81 166 SER A CA 1
ATOM 1300 C C . SER A 1 166 ? 1.718 -6.534 7.221 1.00 94.81 166 SER A C 1
ATOM 1302 O O . SER A 1 166 ? 2.475 -7.168 7.957 1.00 94.81 166 SER A O 1
ATOM 1304 N N . VAL A 1 167 ? 2.095 -6.124 6.016 1.00 94.56 167 VAL A N 1
ATOM 1305 C CA . VAL A 1 167 ? 3.454 -6.294 5.504 1.00 94.56 167 VAL A CA 1
ATOM 1306 C C . VAL A 1 167 ? 4.372 -5.296 6.198 1.00 94.56 167 VAL A C 1
ATOM 1308 O O . VAL A 1 167 ? 4.126 -4.095 6.161 1.00 94.56 167 VAL A O 1
ATOM 1311 N N . SER A 1 168 ? 5.448 -5.795 6.804 1.00 92.00 168 SER A N 1
ATOM 1312 C CA . SER A 1 168 ? 6.484 -4.968 7.448 1.00 92.00 168 SER A CA 1
ATOM 1313 C C . SER A 1 168 ? 7.808 -4.962 6.689 1.00 92.00 168 SER A C 1
ATOM 1315 O O . SER A 1 168 ? 8.635 -4.083 6.910 1.00 92.00 168 SER A O 1
ATOM 1317 N N . TYR A 1 169 ? 8.034 -5.960 5.836 1.00 92.56 169 TYR A N 1
ATOM 1318 C CA . TYR A 1 169 ? 9.244 -6.096 5.037 1.00 92.56 169 TYR A CA 1
ATOM 1319 C C . TYR A 1 169 ? 8.979 -6.991 3.829 1.00 92.56 169 TYR A C 1
ATOM 1321 O O . TYR A 1 169 ? 8.277 -7.993 3.966 1.00 92.56 169 TYR A O 1
ATOM 1329 N N . VAL A 1 170 ? 9.582 -6.658 2.691 1.00 92.81 170 VAL A N 1
ATOM 1330 C CA . VAL A 1 170 ? 9.713 -7.526 1.517 1.00 92.81 170 VAL A CA 1
ATOM 1331 C C . VAL A 1 170 ? 11.140 -7.371 1.002 1.00 92.81 170 VAL A C 1
ATOM 1333 O O . VAL A 1 170 ? 11.646 -6.248 0.942 1.00 92.81 170 VAL A O 1
ATOM 1336 N N . ASP A 1 171 ? 11.782 -8.475 0.637 1.00 92.00 171 ASP A N 1
ATOM 1337 C CA . ASP A 1 171 ? 13.106 -8.446 0.034 1.00 92.00 171 ASP A CA 1
ATOM 1338 C C . ASP A 1 171 ? 13.074 -7.677 -1.292 1.00 92.00 171 ASP A C 1
ATOM 1340 O O . ASP A 1 171 ? 12.268 -7.935 -2.192 1.00 92.00 171 ASP A O 1
ATOM 1344 N N . HIS A 1 172 ? 13.961 -6.691 -1.390 1.00 90.56 172 HIS A N 1
ATOM 1345 C CA . HIS A 1 172 ? 14.025 -5.800 -2.536 1.00 90.56 172 HIS A CA 1
ATOM 1346 C C . HIS A 1 172 ? 14.435 -6.542 -3.811 1.00 90.56 172 HIS A C 1
ATOM 1348 O O . HIS A 1 172 ? 13.835 -6.325 -4.863 1.00 90.56 172 HIS A O 1
ATOM 1354 N N . ALA A 1 173 ? 15.423 -7.437 -3.731 1.00 90.94 173 ALA A N 1
ATOM 1355 C CA . ALA A 1 173 ? 15.904 -8.173 -4.892 1.00 90.94 173 ALA A CA 1
ATOM 1356 C C . ALA A 1 173 ? 14.815 -9.099 -5.449 1.00 90.94 173 ALA A C 1
ATOM 1358 O O . ALA A 1 173 ? 14.639 -9.157 -6.666 1.00 90.94 173 ALA A O 1
ATOM 1359 N N . GLU A 1 174 ? 14.032 -9.732 -4.576 1.00 91.50 174 GLU A N 1
ATOM 1360 C CA . GLU A 1 174 ? 12.905 -10.578 -4.971 1.00 91.50 174 GLU A CA 1
ATOM 1361 C C . GLU A 1 174 ? 11.800 -9.770 -5.673 1.00 91.50 174 GLU A C 1
ATOM 1363 O O . GLU A 1 174 ? 11.304 -10.172 -6.729 1.00 91.50 174 GLU A O 1
ATOM 1368 N N . MET A 1 175 ? 11.460 -8.577 -5.162 1.00 91.75 175 MET A N 1
ATOM 1369 C CA . MET A 1 175 ? 10.503 -7.684 -5.835 1.00 91.75 175 MET A CA 1
ATOM 1370 C C . MET A 1 175 ? 10.976 -7.273 -7.233 1.00 91.75 175 MET A C 1
ATOM 1372 O O . MET A 1 175 ? 10.170 -7.234 -8.162 1.00 91.75 175 MET A O 1
ATOM 1376 N N . LEU A 1 176 ? 12.265 -6.968 -7.409 1.00 92.00 176 LEU A N 1
ATOM 1377 C CA . LEU A 1 176 ? 12.805 -6.636 -8.731 1.00 92.00 176 LEU A CA 1
ATOM 1378 C C . LEU A 1 176 ? 12.845 -7.865 -9.652 1.00 92.00 176 LEU A C 1
ATOM 1380 O O . LEU A 1 176 ? 12.570 -7.752 -10.847 1.00 92.00 176 LEU A O 1
ATOM 1384 N N . ALA A 1 177 ? 13.174 -9.043 -9.116 1.00 91.31 177 ALA A N 1
ATOM 1385 C CA . ALA A 1 177 ? 13.231 -10.287 -9.877 1.00 91.31 177 ALA A CA 1
ATOM 1386 C C . ALA A 1 177 ? 11.855 -10.668 -10.441 1.00 91.31 177 ALA A C 1
ATOM 1388 O O . ALA A 1 177 ? 11.752 -10.994 -11.626 1.00 91.31 177 ALA A O 1
ATOM 1389 N N . LEU A 1 178 ? 10.793 -10.546 -9.636 1.00 91.44 178 LEU A N 1
ATOM 1390 C CA . LEU A 1 178 ? 9.414 -10.782 -10.074 1.00 91.44 178 LEU A CA 1
ATOM 1391 C C . LEU A 1 178 ? 9.005 -9.856 -11.231 1.00 91.44 178 LEU A C 1
ATOM 1393 O O . LEU A 1 178 ? 8.399 -10.316 -12.202 1.00 91.44 178 LEU A O 1
ATOM 1397 N N . ALA A 1 179 ? 9.367 -8.571 -11.166 1.00 90.06 179 ALA A N 1
ATOM 1398 C CA . ALA A 1 179 ? 9.055 -7.606 -12.221 1.00 90.06 179 ALA A CA 1
ATOM 1399 C C . ALA A 1 179 ? 9.772 -7.961 -13.530 1.00 90.06 179 ALA A C 1
ATOM 1401 O O . ALA A 1 179 ? 9.144 -8.086 -14.584 1.00 90.06 179 ALA A O 1
ATOM 1402 N N . LYS A 1 180 ? 11.085 -8.204 -13.455 1.00 90.25 180 LYS A N 1
ATOM 1403 C CA . LYS A 1 180 ? 11.911 -8.575 -14.614 1.00 90.25 180 LYS A CA 1
ATOM 1404 C C . LYS A 1 180 ? 11.463 -9.890 -15.237 1.00 90.25 180 LYS A C 1
ATOM 1406 O O . LYS A 1 180 ? 11.451 -10.015 -16.460 1.00 90.25 180 LYS A O 1
ATOM 1411 N N . TYR A 1 181 ? 11.053 -10.859 -14.421 1.00 87.94 181 TYR A N 1
ATOM 1412 C CA . TYR A 1 181 ? 10.513 -12.123 -14.910 1.00 87.94 181 TYR A CA 1
ATOM 1413 C C . TYR A 1 181 ? 9.232 -11.918 -15.733 1.00 87.94 181 TYR A C 1
ATOM 1415 O O . TYR A 1 181 ? 9.113 -12.483 -16.824 1.00 87.94 181 TYR A O 1
ATOM 1423 N N . ALA A 1 182 ? 8.305 -11.078 -15.257 1.00 83.19 182 ALA A N 1
ATOM 1424 C CA . ALA A 1 182 ? 7.063 -10.764 -15.967 1.00 83.19 182 ALA A CA 1
ATOM 1425 C C . ALA A 1 182 ? 7.321 -10.089 -17.328 1.00 83.19 182 ALA A C 1
ATOM 1427 O O . ALA A 1 182 ? 6.661 -10.411 -18.319 1.00 83.19 182 ALA A O 1
ATOM 1428 N N . VAL A 1 183 ? 8.321 -9.205 -17.398 1.00 82.88 183 VAL A N 1
ATOM 1429 C CA . VAL A 1 183 ? 8.747 -8.553 -18.648 1.00 82.88 183 VAL A CA 1
ATOM 1430 C C . VAL A 1 183 ? 9.421 -9.554 -19.597 1.00 82.88 183 VAL A C 1
ATOM 1432 O O . VAL A 1 183 ? 9.049 -9.657 -20.766 1.00 82.88 183 VAL A O 1
ATOM 1435 N N . ALA A 1 184 ? 10.381 -10.344 -19.106 1.00 79.69 184 ALA A N 1
ATOM 1436 C CA . ALA A 1 184 ? 11.167 -11.267 -19.927 1.00 79.69 184 ALA A CA 1
ATOM 1437 C C . ALA A 1 184 ? 10.334 -12.408 -20.536 1.00 79.69 184 ALA A C 1
ATOM 1439 O O . ALA A 1 184 ? 10.603 -12.849 -21.657 1.00 79.69 184 ALA A O 1
ATOM 1440 N N . THR A 1 185 ? 9.321 -12.895 -19.816 1.00 69.62 185 THR A N 1
ATOM 1441 C CA . THR A 1 185 ? 8.397 -13.916 -20.334 1.00 69.62 185 THR A CA 1
ATOM 1442 C C . THR A 1 185 ? 7.568 -13.387 -21.504 1.00 69.62 185 THR A C 1
ATOM 1444 O O . THR A 1 185 ? 7.412 -14.097 -22.495 1.00 69.62 185 THR A O 1
ATOM 1447 N N . HIS A 1 186 ? 7.144 -12.120 -21.482 1.00 59.38 186 HIS A N 1
ATOM 1448 C CA . HIS A 1 186 ? 6.424 -11.512 -22.606 1.00 59.38 186 HIS A CA 1
ATOM 1449 C C . HIS A 1 186 ? 7.289 -11.397 -23.869 1.00 59.38 186 HIS A C 1
ATOM 1451 O O . HIS A 1 186 ? 6.814 -11.731 -24.955 1.00 59.38 186 HIS A O 1
ATOM 1457 N N . SER A 1 187 ? 8.568 -11.035 -23.735 1.00 56.25 187 SER A N 1
ATOM 1458 C CA . SER A 1 187 ? 9.504 -10.933 -24.869 1.00 56.25 187 SER A CA 1
ATOM 1459 C C . SER A 1 187 ? 9.811 -12.274 -25.554 1.00 56.25 187 SER A C 1
ATOM 1461 O O . SER A 1 187 ? 10.198 -12.299 -26.722 1.00 56.25 187 SER A O 1
ATOM 1463 N N . LYS A 1 188 ? 9.649 -13.407 -24.855 1.00 53.78 188 LYS A N 1
ATOM 1464 C CA . LYS A 1 188 ? 9.824 -14.748 -25.445 1.00 53.78 188 LYS A CA 1
ATOM 1465 C C . LYS A 1 188 ? 8.583 -15.239 -26.186 1.00 53.78 188 LYS A C 1
ATOM 1467 O O . LYS A 1 188 ? 8.714 -15.953 -27.168 1.00 53.78 188 LYS A O 1
ATOM 1472 N N . THR A 1 189 ? 7.386 -14.850 -25.760 1.00 51.31 189 THR A N 1
ATOM 1473 C CA . THR A 1 189 ? 6.142 -15.295 -26.416 1.00 51.31 189 THR A CA 1
ATOM 1474 C C . THR A 1 189 ? 5.946 -14.654 -27.794 1.00 51.31 189 THR A C 1
ATOM 1476 O O . THR A 1 189 ? 5.388 -15.274 -28.693 1.00 51.31 189 THR A O 1
ATOM 1479 N N . THR A 1 190 ? 6.454 -13.437 -28.000 1.00 48.94 190 THR A N 1
ATOM 1480 C CA . THR A 1 190 ? 6.378 -12.719 -29.283 1.00 48.94 190 THR A CA 1
ATOM 1481 C C . THR A 1 190 ? 7.436 -13.145 -30.304 1.00 48.94 190 THR A C 1
ATOM 1483 O O . THR A 1 190 ? 7.264 -12.877 -31.491 1.00 48.94 190 THR A O 1
ATOM 1486 N N . SER A 1 191 ? 8.506 -13.834 -29.895 1.00 46.03 191 SER A N 1
ATOM 1487 C CA . SER A 1 191 ? 9.571 -14.288 -30.803 1.00 46.03 191 SER A CA 1
ATOM 1488 C C . SER A 1 191 ? 9.346 -15.678 -31.410 1.00 46.03 191 SER A C 1
ATOM 1490 O O . SER A 1 191 ? 10.049 -16.035 -32.349 1.00 46.03 191 SER A O 1
ATOM 1492 N N . VAL A 1 192 ? 8.345 -16.436 -30.944 1.00 48.91 192 VAL A N 1
ATOM 1493 C CA . VAL A 1 192 ? 7.987 -17.770 -31.486 1.00 48.91 192 VAL A CA 1
ATOM 1494 C C . VAL A 1 192 ? 6.906 -17.686 -32.579 1.00 48.91 192 VAL A C 1
ATOM 1496 O O . VAL A 1 192 ? 6.539 -18.687 -33.180 1.00 48.9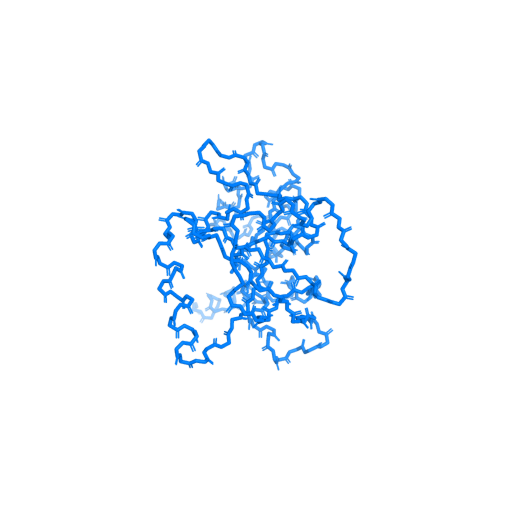1 192 VAL A O 1
ATOM 1499 N N . SER A 1 193 ? 6.405 -16.486 -32.884 1.00 41.69 193 SER A N 1
ATOM 1500 C CA . SER A 1 193 ? 5.472 -16.244 -33.995 1.00 41.69 193 SER A CA 1
ATOM 1501 C C . SER A 1 193 ? 6.177 -15.533 -35.154 1.00 41.69 193 SER A C 1
ATOM 1503 O O . SER A 1 193 ? 5.915 -14.359 -35.415 1.00 41.69 193 SER A O 1
ATOM 1505 N N . LYS A 1 194 ? 7.104 -16.223 -35.822 1.00 38.81 194 LYS A N 1
ATOM 1506 C CA . LYS A 1 194 ? 7.588 -15.878 -37.166 1.00 38.81 194 LYS A CA 1
ATOM 1507 C C . LYS A 1 194 ? 7.827 -17.139 -37.975 1.00 38.81 194 LYS A C 1
ATOM 1509 O O . LYS A 1 194 ? 8.419 -18.079 -37.404 1.00 38.81 194 LYS A O 1
#

Radius of gyration: 18.42 Å; chains: 1; bounding box: 36×39×61 Å

Secondary structure (DSSP, 8-state):
---EETTS---SPP-TT--TTB-HHHHT-HHHHHHHHHHHHHTTPPPEE--HHHHHHH--BSSHHHIIIIIT-PPTTS-HHHHHHHHHHH-SGGGTT-B--HHHHHHHHHHHTTT-TTTEEEEEEEEEEESS-TTBEEEE-SS-----HHHHHHHTTEEEEEEEEEEEEE-HHHHHHHHHHHHHHHHHHTTS--

Sequence (194 aa):
MAGVQAEVAPQTLPLPGRDPRSTSNAIYHPDGVRVLLRLAKKYSVPLLFVTNNICNQLLKFQDAGEVLEQLLGLREGEGDLLRRISDTWFGMPHLKGKCVPFDWVAFAAMLLYDRAPTTMRVVQQELWVGRNDPSVLVLRDTSNQQQNDVVTKNLEGTELYGVVSSVSYVDHAEMLALAKYAVATHSKTTSVSK

pLDDT: mean 87.19, std 10.73, range [38.81, 97.69]

Organism: NCBI:txid51714